Protein AF-A0A0F8ZGH7-F1 (afdb_monomer)

pLDDT: mean 84.43, std 11.51, range [36.78, 97.31]

Mean predicted aligned error: 8.1 Å

Organism: NCBI:txid412755

Foldseek 3Di:
DEEEEQAQAPQDCPLVVLLVVLVVVDAAAYANEWFAFAWDPPPQDVPRDAKDKDFWFADQVGDITDHSFHHQQDPPWFAFDDCQVCCVVVVHDLQVVQVVVVHGSRVVRVVRGTISTIHTHDRQADPDPQWGFTQQQAALQRCVVVNVVVLVSSLVSQCVVCVDPVSNVVSVVVSVVSVVLSVVLCVVRVGHHPSVSSQVNSCVSNVPSHHYHHPCQLQPPPHDPPSCVLVVCCVVPVVVSLVVVQVVQPPPPRPDHRAPSVQSQDPDWDFDQDPNTTTTGPSHD

Sequence (285 aa):
MFSIDQNCHSLWDVGPKLRALARTGREVRHFVEDVDAAFTALGSSPGQSPLRIALERFHHSGGADWGAALFYTGFLGRLPVDLRDWEPLLGMKLAAAARKLGRTVEDLYDEFSPSDNWQLIGPSYVGGRDHHRIVGDLSVREVRPFLTEIFARARTDMAKRFPDPASQQRLDGWFDRQQGLLEKLLAAHADGTLVELYRDWLAGALGGSVGLGMTSELFSLDAPPGRWAMLELFLKDYDQAAGLYNQTVSAPGSKFRPLKTGQGELPFFAIPTHQPHLLTLPRSW

Secondary structure (DSSP, 8-state):
-EEEES--STTSSHHHHHHHHHTTT---EEEE--SSBSB--TT--TTS---EEEE--B-TTS-B--B-EEEE-STT------GGGGHHHHTS-HHHHHHHTT--HHHHHHHHS--SEEEEE---BSSSTT-EEBGGG-BHHHHHHHHHHHHHHHHHHHHHH--SHHHHHHHHHHHHHHHHHHHHHHHHTTTSBHHHHHHHHHHHHHTTSSEEEEGGGGG-TTPPTTTTHHHHHHHHSHHHHHHHHHHHHTSTT--PPPP-GGGT--S-----EETTEEEEPPS--

Solvent-accessible surface area (backbone atoms only — not comparable to full-atom values): 15912 Å² total; per-residue (Å²): 88,82,49,73,46,66,50,44,47,90,72,39,64,49,60,63,52,52,52,56,50,31,72,72,75,47,67,35,38,41,24,43,48,28,77,53,67,27,24,46,35,80,86,47,44,70,92,68,51,75,75,42,81,41,62,28,27,37,45,96,89,73,52,50,46,43,30,53,62,68,36,72,57,43,92,83,66,49,70,50,38,63,68,73,76,44,24,78,80,68,73,44,55,57,66,60,53,19,54,75,69,76,45,50,57,63,60,49,31,71,71,65,3,48,24,36,36,37,19,44,36,30,46,23,32,56,99,44,96,58,27,33,33,17,40,50,48,39,37,28,68,78,44,47,68,55,59,55,50,50,52,54,50,42,52,56,51,50,47,71,74,39,71,51,68,73,50,39,55,53,49,51,60,49,49,54,54,50,51,57,48,50,55,52,42,53,62,76,29,48,89,37,32,45,51,58,45,30,51,54,48,39,45,70,74,50,73,72,59,50,50,77,51,49,46,60,59,62,69,35,97,84,36,63,92,68,62,52,48,68,59,52,43,41,73,74,40,40,71,62,46,52,50,54,49,32,57,58,33,67,39,92,88,50,88,54,76,63,65,54,66,96,63,65,36,64,103,68,86,59,72,50,78,57,89,99,33,38,24,41,60,59,100,73,88

Radius of gyration: 21.98 Å; Cα contacts (8 Å, |Δi|>4): 465; chains: 1; bounding box: 48×60×60 Å

Structure (mmCIF, N/CA/C/O backbone):
data_AF-A0A0F8ZGH7-F1
#
_entry.id   AF-A0A0F8ZGH7-F1
#
loop_
_atom_site.group_PDB
_atom_site.id
_atom_site.type_symbol
_atom_site.label_atom_id
_atom_site.label_alt_id
_atom_site.label_comp_id
_atom_site.label_asym_id
_atom_site.label_entity_id
_atom_site.label_seq_id
_atom_site.pdbx_PDB_ins_code
_atom_site.Cartn_x
_atom_site.Cartn_y
_atom_site.Cartn_z
_atom_site.occupancy
_atom_site.B_iso_or_equiv
_atom_site.auth_seq_id
_atom_site.auth_comp_id
_atom_site.auth_asym_id
_atom_site.auth_atom_id
_atom_site.pdbx_PDB_model_num
ATOM 1 N N . MET A 1 1 ? -4.075 -21.362 -5.395 1.00 82.56 1 MET A N 1
ATOM 2 C CA . MET A 1 1 ? -4.659 -20.029 -5.676 1.00 82.56 1 MET A CA 1
ATOM 3 C C . MET A 1 1 ? -3.584 -18.988 -5.451 1.00 82.56 1 MET A C 1
ATOM 5 O O . MET A 1 1 ? -2.797 -19.150 -4.527 1.00 82.56 1 MET A O 1
ATOM 9 N N . PHE A 1 2 ? -3.543 -17.980 -6.314 1.00 84.69 2 PHE A N 1
ATOM 10 C CA . PHE A 1 2 ? -2.502 -16.962 -6.349 1.00 84.69 2 PHE A CA 1
ATOM 11 C C . PHE A 1 2 ? -3.120 -15.589 -6.064 1.00 84.69 2 PHE A C 1
ATOM 13 O O . PHE A 1 2 ? -4.189 -15.286 -6.593 1.00 84.69 2 PHE A O 1
ATOM 20 N N . SER A 1 3 ? -2.478 -14.801 -5.205 1.00 89.38 3 SER A N 1
ATOM 21 C CA . SER A 1 3 ? -2.906 -13.454 -4.818 1.00 89.38 3 SER A CA 1
ATOM 22 C C . SER A 1 3 ? -1.675 -12.566 -4.649 1.00 89.38 3 SER A C 1
ATOM 24 O O . SER A 1 3 ? -0.660 -13.037 -4.141 1.00 89.38 3 SER A O 1
ATOM 26 N N . ILE A 1 4 ? -1.783 -11.306 -5.064 1.00 86.88 4 ILE A N 1
ATOM 27 C CA . ILE A 1 4 ? -0.773 -10.265 -4.865 1.00 86.88 4 ILE A CA 1
ATOM 28 C C . ILE A 1 4 ? -1.478 -9.038 -4.277 1.00 86.88 4 ILE A C 1
ATOM 30 O O . ILE A 1 4 ? -2.565 -8.705 -4.755 1.00 86.88 4 ILE A O 1
ATOM 34 N N . ASP A 1 5 ? -0.915 -8.411 -3.243 1.00 85.25 5 ASP A N 1
ATOM 35 C CA . ASP A 1 5 ? -1.410 -7.141 -2.685 1.00 85.25 5 ASP A CA 1
ATOM 36 C C . ASP A 1 5 ? -0.302 -6.419 -1.893 1.00 85.25 5 ASP A C 1
ATOM 38 O O . ASP A 1 5 ? 0.530 -7.061 -1.255 1.00 85.25 5 ASP A O 1
ATOM 42 N N . GLN A 1 6 ? -0.302 -5.087 -1.886 1.00 78.81 6 GLN A N 1
ATOM 43 C CA . GLN A 1 6 ? 0.595 -4.264 -1.052 1.00 78.81 6 GLN A CA 1
ATOM 44 C C . GLN A 1 6 ? 0.031 -4.059 0.366 1.00 78.81 6 GLN A C 1
ATOM 46 O O . GLN A 1 6 ? 0.761 -3.797 1.323 1.00 78.81 6 GLN A O 1
ATOM 51 N N . ASN A 1 7 ? -1.283 -4.223 0.532 1.00 80.50 7 ASN A N 1
ATOM 52 C CA . ASN A 1 7 ? -2.036 -3.830 1.718 1.00 80.50 7 ASN A CA 1
ATOM 53 C C . ASN A 1 7 ? -2.103 -4.946 2.774 1.00 80.50 7 ASN A C 1
ATOM 55 O O . ASN A 1 7 ? -3.153 -5.526 3.053 1.00 80.50 7 ASN A O 1
ATOM 59 N N . CYS A 1 8 ? -0.955 -5.284 3.355 1.00 82.06 8 CYS A N 1
ATOM 60 C CA . CYS A 1 8 ? -0.781 -6.565 4.045 1.00 82.06 8 CYS A CA 1
ATOM 61 C C . CYS A 1 8 ? -0.878 -6.535 5.582 1.00 82.06 8 CYS A 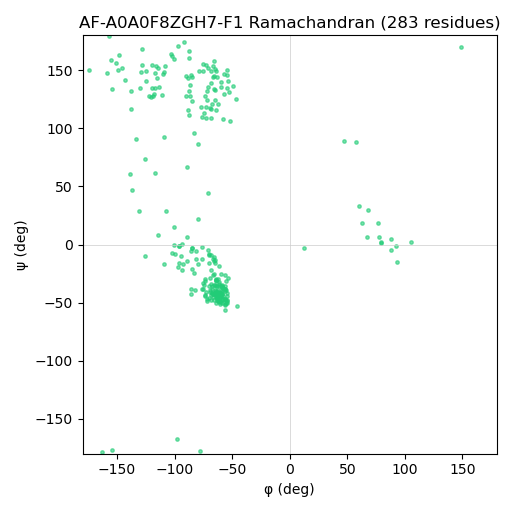C 1
ATOM 63 O O . CYS A 1 8 ? -0.783 -7.580 6.220 1.00 82.06 8 CYS A O 1
ATOM 65 N N . HIS A 1 9 ? -1.093 -5.390 6.228 1.00 83.12 9 HIS A N 1
ATOM 66 C CA . HIS A 1 9 ? -1.217 -5.349 7.694 1.00 83.12 9 HIS A CA 1
ATOM 67 C C . HIS A 1 9 ? -2.670 -5.486 8.182 1.00 83.12 9 HIS A C 1
ATOM 69 O O . HIS A 1 9 ? -3.630 -5.508 7.415 1.00 83.12 9 HIS A O 1
ATOM 75 N N . SER A 1 10 ? -2.853 -5.581 9.501 1.00 83.38 10 SER A N 1
ATOM 76 C CA . SER A 1 10 ? -4.119 -6.000 10.124 1.00 83.38 10 SER A CA 1
ATOM 77 C C . SER A 1 10 ? -5.287 -5.024 10.032 1.00 83.38 10 SER A C 1
ATOM 79 O O . SER A 1 10 ? -6.401 -5.386 10.411 1.00 83.38 10 SER A O 1
ATOM 81 N N . LEU A 1 11 ? -5.046 -3.810 9.548 1.00 83.44 11 LEU A N 1
ATOM 82 C CA . LEU A 1 11 ? -6.109 -2.851 9.288 1.00 83.44 11 LEU A CA 1
ATOM 83 C C . LEU A 1 11 ? -6.723 -3.046 7.883 1.00 83.44 11 LEU A C 1
ATOM 85 O O . LEU A 1 11 ? -7.729 -2.426 7.560 1.00 83.44 11 LEU A O 1
ATOM 89 N N . TRP A 1 12 ? -6.169 -3.948 7.068 1.00 83.38 12 TRP A N 1
ATOM 90 C CA . TRP A 1 12 ? -6.714 -4.337 5.769 1.00 83.38 12 TRP A CA 1
ATOM 91 C C . TRP A 1 12 ? -7.411 -5.692 5.809 1.00 83.38 12 TRP A C 1
ATOM 93 O O . TRP A 1 12 ? -7.251 -6.507 6.723 1.00 83.38 12 TRP A O 1
ATOM 103 N N . ASP A 1 13 ? -8.199 -5.950 4.772 1.00 84.62 13 ASP A N 1
ATOM 104 C CA . ASP A 1 13 ? -9.010 -7.157 4.655 1.00 84.62 13 ASP A CA 1
ATOM 105 C C . ASP A 1 13 ? -8.256 -8.364 4.063 1.00 84.62 13 ASP A C 1
ATOM 107 O O . ASP A 1 13 ? -8.805 -9.472 4.047 1.00 84.62 13 ASP A O 1
ATOM 111 N N . VAL A 1 14 ? -6.989 -8.193 3.660 1.00 88.88 14 VAL A N 1
ATOM 112 C CA . VAL A 1 14 ? -6.126 -9.260 3.123 1.00 88.88 14 VAL A CA 1
ATOM 113 C C . VAL A 1 14 ? -6.046 -10.441 4.090 1.00 88.88 14 VAL A C 1
ATOM 115 O O . VAL A 1 14 ? -6.338 -11.574 3.708 1.00 88.88 14 VAL A O 1
ATOM 118 N N . GLY A 1 15 ? -5.750 -10.195 5.370 1.00 89.31 15 GLY A N 1
ATOM 119 C CA . GLY A 1 15 ? -5.668 -11.253 6.384 1.00 89.31 15 GLY A CA 1
ATOM 120 C C . GLY A 1 15 ? -6.956 -12.091 6.488 1.00 89.31 15 GLY A C 1
ATOM 121 O O . GLY A 1 15 ? -6.907 -13.315 6.320 1.00 89.31 15 GLY A O 1
ATOM 122 N N . PRO A 1 16 ? -8.128 -11.477 6.743 1.00 88.62 16 PRO A N 1
ATOM 123 C CA . PRO A 1 16 ? -9.416 -12.170 6.730 1.00 88.62 16 PRO A CA 1
ATOM 124 C C . PRO A 1 16 ? -9.723 -12.926 5.427 1.00 88.62 16 PRO A C 1
ATOM 126 O O . PRO A 1 16 ? -10.154 -14.082 5.498 1.00 88.62 16 PRO A O 1
ATOM 129 N N . LYS A 1 17 ? -9.468 -12.326 4.254 1.00 90.88 17 LYS A N 1
ATOM 130 C CA . LYS A 1 17 ? -9.682 -12.962 2.940 1.00 90.88 17 LYS A CA 1
ATOM 131 C C . LYS A 1 17 ? -8.830 -14.219 2.778 1.00 90.88 17 LYS A C 1
ATOM 133 O O . LYS A 1 17 ? -9.353 -15.280 2.439 1.00 90.88 17 LYS A O 1
ATOM 138 N N . LEU A 1 18 ? -7.538 -14.129 3.084 1.00 92.81 18 LEU A N 1
ATOM 139 C CA . LEU A 1 18 ? -6.607 -15.251 2.988 1.00 92.81 18 LEU A CA 1
ATOM 140 C C . LEU A 1 18 ? -6.985 -16.389 3.944 1.00 92.81 18 LEU A C 1
ATOM 142 O O . LEU A 1 18 ? -6.992 -17.550 3.535 1.00 92.81 18 LEU A O 1
ATOM 146 N N . ARG A 1 19 ? -7.401 -16.079 5.182 1.00 90.69 19 ARG A N 1
ATOM 147 C CA . ARG A 1 19 ? -7.917 -17.096 6.122 1.00 90.69 19 ARG A CA 1
ATOM 148 C C . ARG A 1 19 ? -9.173 -17.786 5.594 1.00 90.69 19 ARG A C 1
ATOM 150 O O . ARG A 1 19 ? -9.306 -18.999 5.745 1.00 90.69 19 ARG A O 1
ATOM 157 N N . ALA A 1 20 ? -10.105 -17.033 5.011 1.00 91.56 20 ALA A N 1
ATOM 158 C CA . ALA A 1 20 ? -11.321 -17.600 4.436 1.00 91.56 20 ALA A CA 1
ATOM 159 C C . ALA A 1 20 ? -10.997 -18.543 3.268 1.00 91.56 20 ALA A C 1
ATOM 161 O O . ALA A 1 20 ? -11.529 -19.650 3.212 1.00 91.56 20 ALA A O 1
ATOM 162 N N . LEU A 1 21 ? -10.070 -18.147 2.392 1.00 90.88 21 LEU A N 1
ATOM 163 C CA . LEU A 1 21 ? -9.609 -18.972 1.278 1.00 90.88 21 LEU A CA 1
ATOM 164 C C . LEU A 1 21 ? -8.892 -20.239 1.753 1.00 90.88 21 LEU A C 1
ATOM 166 O O . LEU A 1 21 ? -9.217 -21.325 1.275 1.00 90.88 21 LEU A O 1
ATOM 170 N N . ALA A 1 22 ? -7.987 -20.136 2.727 1.00 91.25 22 ALA A N 1
ATOM 171 C CA . ALA A 1 22 ? -7.276 -21.292 3.274 1.00 91.25 22 ALA A CA 1
ATOM 172 C C . ALA A 1 22 ? -8.237 -22.335 3.880 1.00 91.25 22 ALA A C 1
ATOM 174 O O . ALA A 1 22 ? -8.051 -23.539 3.713 1.00 91.25 22 ALA A O 1
ATOM 175 N N . ARG A 1 23 ? -9.339 -21.890 4.503 1.00 92.69 23 ARG A N 1
ATOM 176 C CA . ARG A 1 23 ? -10.388 -22.778 5.044 1.00 92.69 23 ARG A CA 1
ATOM 177 C C . ARG A 1 23 ? -11.151 -23.574 3.982 1.00 92.69 23 ARG A C 1
ATOM 179 O O . ARG A 1 23 ? -11.819 -24.538 4.336 1.00 92.69 23 ARG A O 1
ATOM 186 N N . THR A 1 24 ? -11.043 -23.219 2.701 1.00 92.69 24 THR A N 1
ATOM 187 C CA . THR A 1 24 ? -11.637 -24.006 1.603 1.00 92.69 24 THR A CA 1
ATOM 188 C C . THR A 1 24 ? -10.843 -25.275 1.267 1.00 92.69 24 THR A C 1
ATOM 190 O O . THR A 1 24 ? -11.247 -26.022 0.380 1.00 92.69 24 THR A O 1
ATOM 193 N N . GLY A 1 25 ? -9.710 -25.518 1.941 1.00 89.19 25 GLY A N 1
ATOM 194 C CA . GLY A 1 25 ? -8.832 -26.668 1.694 1.00 89.19 25 GLY A CA 1
ATOM 195 C C . GLY A 1 25 ? -7.945 -26.521 0.455 1.00 89.19 25 GLY A C 1
ATOM 196 O O . GLY A 1 25 ? -7.265 -27.465 0.065 1.00 89.19 25 GLY A O 1
ATOM 197 N N . ARG A 1 26 ? -7.949 -25.346 -0.185 1.00 87.94 26 ARG A N 1
ATOM 198 C CA . ARG A 1 26 ? -7.088 -25.040 -1.330 1.00 87.94 26 ARG A CA 1
ATOM 199 C C . ARG A 1 26 ? -5.728 -24.551 -0.855 1.00 87.94 26 ARG A C 1
ATOM 201 O O . ARG A 1 26 ? -5.648 -23.767 0.084 1.00 87.94 26 ARG A O 1
ATOM 208 N N . GLU A 1 27 ? -4.678 -24.923 -1.579 1.00 92.81 27 GLU A N 1
ATOM 209 C CA . GLU A 1 27 ? -3.372 -24.289 -1.414 1.00 92.81 27 GLU A CA 1
ATOM 210 C C . GLU A 1 27 ? -3.465 -22.816 -1.838 1.00 92.81 27 GLU A C 1
ATOM 212 O O . GLU A 1 27 ? -3.892 -22.495 -2.957 1.00 92.81 27 GLU A O 1
ATOM 217 N N . VAL A 1 28 ? -3.087 -21.911 -0.939 1.00 94.56 28 VAL A N 1
ATOM 218 C CA . VAL A 1 28 ? -3.067 -20.467 -1.182 1.00 94.56 28 VAL A CA 1
ATOM 219 C C . VAL A 1 28 ? -1.631 -19.985 -1.056 1.00 94.56 28 VAL A C 1
ATOM 221 O O . VAL A 1 28 ? -0.964 -20.263 -0.059 1.00 94.56 28 VAL A O 1
ATOM 224 N N . ARG A 1 29 ? -1.174 -19.239 -2.061 1.00 94.62 29 ARG A N 1
ATOM 225 C CA . ARG A 1 29 ? 0.080 -18.497 -2.011 1.00 94.62 29 ARG A CA 1
ATOM 226 C C . ARG A 1 29 ? -0.209 -17.022 -2.262 1.00 94.62 29 ARG A C 1
ATOM 228 O O . ARG A 1 29 ? -0.896 -16.687 -3.230 1.00 94.62 29 ARG A O 1
ATOM 235 N N . HIS A 1 30 ? 0.281 -16.176 -1.369 1.00 94.75 30 HIS A N 1
ATOM 236 C CA . HIS A 1 30 ? 0.115 -14.734 -1.414 1.00 94.75 30 HIS A CA 1
ATOM 237 C C . HIS A 1 30 ? 1.484 -14.060 -1.492 1.00 94.75 30 HIS A C 1
ATOM 239 O O . HIS A 1 30 ? 2.402 -14.437 -0.765 1.00 94.75 30 HIS A O 1
ATOM 245 N N . PHE A 1 31 ? 1.611 -13.087 -2.383 1.00 93.38 31 PHE A N 1
ATOM 246 C CA . PHE A 1 31 ? 2.814 -12.287 -2.541 1.00 93.38 31 PHE A CA 1
ATOM 247 C C . PHE A 1 31 ? 2.534 -10.868 -2.069 1.00 93.38 31 PHE A C 1
ATOM 249 O O . PHE A 1 31 ? 1.547 -10.262 -2.486 1.00 93.38 31 PHE A O 1
ATOM 256 N N . VAL A 1 32 ? 3.397 -10.354 -1.198 1.00 92.38 32 VAL A N 1
ATOM 257 C CA . VAL A 1 32 ? 3.370 -8.938 -0.841 1.00 92.38 32 VAL A CA 1
ATOM 258 C C . VAL A 1 32 ? 3.892 -8.159 -2.051 1.00 92.38 32 VAL A C 1
ATOM 260 O O . VAL A 1 32 ? 4.960 -8.475 -2.580 1.00 92.38 32 VAL A O 1
ATOM 263 N N . GLU A 1 33 ? 3.105 -7.204 -2.537 1.00 88.75 33 GLU A N 1
ATOM 264 C CA . GLU A 1 33 ? 3.469 -6.333 -3.659 1.00 88.75 33 GLU A CA 1
ATOM 265 C C . GLU A 1 33 ? 4.528 -5.326 -3.208 1.00 88.75 33 GLU A C 1
ATOM 267 O O . GLU A 1 33 ? 4.301 -4.530 -2.296 1.00 88.75 33 GLU A O 1
ATOM 272 N N . ASP A 1 34 ? 5.700 -5.400 -3.830 1.00 87.81 34 ASP A N 1
ATOM 273 C CA . ASP A 1 34 ? 6.884 -4.624 -3.477 1.00 87.81 34 ASP A CA 1
ATOM 274 C C . ASP A 1 34 ? 7.458 -3.833 -4.654 1.00 87.81 34 ASP A C 1
ATOM 276 O O . ASP A 1 34 ? 8.320 -2.978 -4.440 1.00 87.81 34 ASP A O 1
ATOM 280 N N . VAL A 1 35 ? 6.971 -4.070 -5.878 1.00 84.94 35 VAL A N 1
ATOM 281 C CA . VAL A 1 35 ? 7.533 -3.477 -7.101 1.00 84.94 35 VAL A CA 1
ATOM 282 C C . VAL A 1 35 ? 6.761 -2.261 -7.612 1.00 84.94 35 VAL A C 1
ATOM 284 O O . VAL A 1 35 ? 7.231 -1.564 -8.513 1.00 84.94 35 VAL A O 1
ATOM 287 N N . ASP A 1 36 ? 5.606 -1.976 -7.015 1.00 81.00 36 ASP A N 1
ATOM 288 C CA . ASP A 1 36 ? 4.822 -0.771 -7.269 1.00 81.00 36 ASP A CA 1
ATOM 289 C C . ASP A 1 36 ? 5.541 0.499 -6.791 1.00 81.00 36 ASP A C 1
ATOM 291 O O . ASP A 1 36 ? 6.353 0.474 -5.863 1.00 81.00 36 ASP A O 1
ATOM 295 N N . ALA A 1 37 ? 5.241 1.642 -7.416 1.00 78.00 37 ALA A N 1
ATOM 296 C CA . ALA A 1 37 ? 5.833 2.918 -7.016 1.00 78.00 37 ALA A CA 1
ATOM 297 C C . ALA A 1 37 ? 5.388 3.309 -5.593 1.00 78.00 37 ALA A C 1
ATOM 299 O O . ALA A 1 37 ? 4.206 3.272 -5.269 1.00 78.00 37 ALA A O 1
ATOM 300 N N . ALA A 1 38 ? 6.334 3.728 -4.746 1.00 76.44 38 ALA A N 1
ATOM 301 C CA . ALA A 1 38 ? 6.075 3.997 -3.328 1.00 76.44 38 ALA A CA 1
ATOM 302 C C . ALA A 1 38 ? 5.114 5.173 -3.097 1.00 76.44 38 ALA A C 1
ATOM 304 O O . ALA A 1 38 ? 4.287 5.149 -2.184 1.00 76.44 38 ALA A O 1
ATOM 305 N N . PHE A 1 39 ? 5.263 6.223 -3.909 1.00 77.38 39 PHE A N 1
ATOM 306 C CA . PHE A 1 39 ? 4.537 7.485 -3.800 1.00 77.38 39 PHE A CA 1
ATOM 307 C C . PHE A 1 39 ? 4.283 8.049 -5.198 1.00 77.38 39 PHE A C 1
ATOM 309 O O . PHE A 1 39 ? 5.129 7.916 -6.085 1.00 77.38 39 PHE A O 1
ATOM 316 N N . THR A 1 40 ? 3.214 8.817 -5.377 1.00 62.81 40 THR A N 1
ATOM 317 C CA . THR A 1 40 ? 2.979 9.689 -6.540 1.00 62.81 40 THR A CA 1
ATOM 318 C C . THR A 1 40 ? 2.423 11.036 -6.089 1.00 62.81 40 THR A C 1
ATOM 320 O O . THR A 1 40 ? 1.428 11.521 -6.626 1.00 62.81 40 THR A O 1
ATOM 323 N N . ALA A 1 41 ? 3.032 11.648 -5.069 1.00 61.00 41 ALA A N 1
ATOM 324 C CA . ALA A 1 41 ? 2.568 12.948 -4.599 1.00 61.00 41 ALA A CA 1
ATOM 325 C C . ALA A 1 41 ? 2.750 13.990 -5.715 1.00 61.00 41 ALA A C 1
ATOM 327 O O . ALA A 1 41 ? 3.875 14.290 -6.128 1.00 61.00 41 ALA A O 1
ATOM 328 N N . LEU A 1 42 ? 1.647 14.550 -6.216 1.00 55.03 42 LEU A N 1
ATOM 329 C CA . LEU A 1 42 ? 1.715 15.616 -7.212 1.00 55.03 42 LEU A CA 1
ATOM 330 C C . LEU A 1 42 ? 2.420 16.833 -6.609 1.00 55.03 42 LEU A C 1
ATOM 332 O O . LEU A 1 42 ? 1.987 17.393 -5.608 1.00 55.03 42 LEU A O 1
ATOM 336 N N . GLY A 1 43 ? 3.528 17.236 -7.234 1.00 47.38 43 GLY A N 1
ATOM 337 C CA . GLY A 1 43 ? 4.311 18.401 -6.824 1.00 47.38 43 GLY A CA 1
ATOM 338 C C . GLY A 1 43 ? 5.457 18.121 -5.847 1.00 47.38 43 GLY A C 1
ATOM 339 O O . GLY A 1 43 ? 6.197 19.055 -5.542 1.00 47.38 43 GLY A O 1
ATOM 340 N N . SER A 1 44 ? 5.676 16.878 -5.392 1.00 56.44 44 SER A N 1
ATOM 341 C CA . SER A 1 44 ? 6.878 16.561 -4.611 1.00 56.44 44 SER A CA 1
ATOM 342 C C . SER A 1 44 ? 8.100 16.452 -5.534 1.00 56.44 44 SER A C 1
ATOM 344 O O . SER A 1 44 ? 8.234 15.535 -6.345 1.00 56.44 44 SER A O 1
ATOM 346 N N . SER A 1 45 ? 9.014 17.421 -5.442 1.00 56.81 45 SER A N 1
ATOM 347 C CA . SER A 1 45 ? 10.334 17.297 -6.075 1.00 56.81 45 SER A CA 1
ATOM 348 C C . SER A 1 45 ? 11.315 16.599 -5.125 1.00 56.81 45 SER A C 1
ATOM 350 O O . SER A 1 45 ? 11.096 16.603 -3.906 1.00 56.81 45 SER A O 1
ATOM 352 N N . PRO A 1 46 ? 12.425 16.034 -5.641 1.00 60.72 46 PRO A N 1
ATOM 353 C CA . PRO A 1 46 ? 13.511 15.547 -4.796 1.00 60.72 46 PRO A CA 1
ATOM 354 C C . PRO A 1 46 ? 13.887 16.583 -3.723 1.00 60.72 46 PRO A C 1
ATOM 356 O O . PRO A 1 46 ? 14.140 17.746 -4.036 1.00 60.72 46 PRO A O 1
ATOM 359 N N . GLY A 1 47 ? 13.861 16.173 -2.452 1.00 61.06 47 GLY A N 1
ATOM 360 C CA . GLY A 1 47 ? 14.204 17.024 -1.305 1.00 61.06 47 GLY A CA 1
ATOM 361 C C . GLY A 1 47 ? 13.126 18.009 -0.826 1.00 61.06 47 GLY A C 1
ATOM 362 O O . GLY A 1 47 ? 13.382 18.737 0.128 1.00 61.06 47 GLY A O 1
ATOM 363 N N . GLN A 1 48 ? 11.932 18.052 -1.435 1.00 56.53 48 GLN A N 1
ATOM 364 C CA . GLN A 1 48 ? 10.932 19.092 -1.134 1.00 56.53 48 GLN A CA 1
ATOM 365 C C . GLN A 1 48 ? 9.876 18.736 -0.079 1.00 56.53 48 GLN A C 1
ATOM 367 O O . GLN A 1 48 ? 9.137 19.625 0.340 1.00 56.53 48 GLN A O 1
ATOM 372 N N . SER A 1 49 ? 9.759 17.491 0.387 1.00 62.22 49 SER A N 1
ATOM 373 C CA . SER A 1 49 ? 8.828 17.171 1.481 1.00 62.22 49 SER A CA 1
ATOM 374 C C . SER A 1 49 ? 9.255 15.931 2.266 1.00 62.22 49 SER A C 1
ATOM 376 O O . SER A 1 49 ? 9.589 14.924 1.642 1.00 62.22 49 SER A O 1
ATOM 378 N N . PRO A 1 50 ? 9.229 15.969 3.613 1.00 73.50 50 PRO A N 1
ATOM 379 C CA . PRO A 1 50 ? 9.350 14.761 4.419 1.00 73.50 50 PRO A CA 1
ATOM 380 C C . PRO A 1 50 ? 8.130 13.856 4.202 1.00 73.50 50 PRO A C 1
ATOM 382 O O . PRO A 1 50 ? 7.058 14.325 3.805 1.00 73.50 50 PRO A O 1
ATOM 385 N N . LEU A 1 51 ? 8.294 12.562 4.483 1.00 80.62 51 LEU A N 1
ATOM 386 C CA . LEU A 1 51 ? 7.177 11.621 4.539 1.00 80.62 51 LEU A CA 1
ATOM 387 C C . LEU A 1 51 ? 6.096 12.136 5.500 1.00 80.62 51 LEU A C 1
ATOM 389 O O . LEU A 1 51 ? 6.406 12.695 6.554 1.00 80.62 51 LEU A O 1
ATOM 393 N N . ARG A 1 52 ? 4.826 11.953 5.138 1.00 83.31 52 ARG A N 1
ATOM 394 C CA . ARG A 1 52 ? 3.680 12.323 5.977 1.00 83.31 52 ARG A CA 1
ATOM 395 C C . ARG A 1 52 ? 2.482 11.429 5.707 1.00 83.31 52 ARG A C 1
ATOM 397 O O . ARG A 1 52 ? 2.324 10.919 4.604 1.00 83.31 52 ARG A O 1
ATOM 404 N N . ILE A 1 53 ? 1.595 11.320 6.687 1.00 81.81 53 ILE A N 1
ATOM 405 C CA . ILE A 1 53 ? 0.278 10.712 6.504 1.00 81.81 53 ILE A CA 1
ATOM 406 C C . ILE A 1 53 ? -0.717 11.779 6.029 1.00 81.81 53 ILE A C 1
ATOM 408 O O . ILE A 1 53 ? -0.789 12.872 6.597 1.00 81.81 53 ILE A O 1
ATOM 412 N N . ALA A 1 54 ? -1.489 11.475 4.987 1.00 81.00 54 ALA A N 1
ATOM 413 C CA . ALA A 1 54 ? -2.579 12.330 4.518 1.00 81.00 54 ALA A CA 1
ATOM 414 C C . ALA A 1 54 ? -3.722 11.523 3.912 1.00 81.00 54 ALA A C 1
ATOM 416 O O . ALA A 1 54 ? -3.541 10.363 3.557 1.00 81.00 54 ALA A O 1
ATOM 417 N N . LEU A 1 55 ? -4.882 12.161 3.778 1.00 81.25 55 LEU A N 1
ATOM 418 C CA . LEU A 1 55 ? -5.981 11.598 3.007 1.00 81.25 55 LEU A CA 1
ATOM 419 C C . LEU A 1 55 ? -5.647 11.643 1.515 1.00 81.25 55 LEU A C 1
ATOM 421 O O . LEU A 1 55 ? -5.173 12.665 1.013 1.00 81.25 55 LEU A O 1
ATOM 425 N N . GLU A 1 56 ? -5.922 10.542 0.824 1.00 80.50 56 GLU A N 1
ATOM 426 C CA . GLU A 1 56 ? -5.918 10.495 -0.637 1.00 80.50 56 GLU A CA 1
ATOM 427 C C . GLU A 1 56 ? -6.935 11.488 -1.198 1.00 80.50 56 GLU A C 1
ATOM 429 O O . GLU A 1 56 ? -8.041 11.621 -0.668 1.00 80.50 56 GLU A O 1
ATOM 434 N N . ARG A 1 57 ? -6.568 12.167 -2.286 1.00 80.62 57 ARG A N 1
ATOM 435 C CA . ARG A 1 57 ? -7.397 13.171 -2.962 1.00 80.62 57 ARG A CA 1
ATOM 436 C C . ARG A 1 57 ? -7.103 13.211 -4.455 1.00 80.62 57 ARG A C 1
ATOM 438 O O . ARG A 1 57 ? -5.958 13.021 -4.866 1.00 80.62 57 ARG A O 1
ATOM 445 N N . PHE A 1 58 ? -8.113 13.560 -5.247 1.00 83.06 58 PHE A N 1
ATOM 446 C CA . PHE A 1 58 ? -7.908 14.099 -6.592 1.00 83.06 58 PHE A CA 1
ATOM 447 C C . PHE A 1 58 ? -7.522 15.576 -6.533 1.00 83.06 58 PHE A C 1
ATOM 449 O O . PHE A 1 58 ? -7.982 16.315 -5.660 1.00 83.06 58 PHE A O 1
ATOM 456 N N . HIS A 1 59 ? -6.726 16.004 -7.506 1.00 81.88 59 HIS A N 1
ATOM 457 C CA . HIS A 1 59 ? -6.332 17.387 -7.744 1.00 81.88 59 HIS A CA 1
ATOM 458 C C . HIS A 1 59 ? -7.028 17.932 -8.989 1.00 81.88 59 HIS A C 1
ATOM 460 O O . HIS A 1 59 ? -7.311 17.192 -9.933 1.00 81.88 59 HIS A O 1
ATOM 466 N N . HIS A 1 60 ? -7.212 19.253 -9.049 1.00 80.38 60 HIS A N 1
ATOM 467 C CA . HIS A 1 60 ? -7.812 19.929 -10.208 1.00 80.38 60 HIS A CA 1
ATOM 468 C C . HIS A 1 60 ? -7.070 19.648 -11.531 1.00 80.38 60 HIS A C 1
ATOM 470 O O . HIS A 1 60 ? -7.668 19.701 -12.607 1.00 80.38 60 HIS A O 1
ATOM 476 N N . SER A 1 61 ? -5.769 19.343 -11.453 1.00 77.50 61 SER A N 1
ATOM 477 C CA . SER A 1 61 ? -4.910 18.983 -12.585 1.00 77.50 61 SER A CA 1
ATOM 478 C C . SER A 1 61 ? -5.267 17.627 -13.208 1.00 77.50 61 SER A C 1
ATOM 480 O O . SER A 1 61 ? -4.761 17.289 -14.276 1.00 77.50 61 SER A O 1
ATOM 482 N N . GLY A 1 62 ? -6.156 16.860 -12.571 1.00 70.50 62 GLY A N 1
ATOM 483 C CA . GLY A 1 62 ? -6.612 15.545 -13.010 1.00 70.50 62 GLY A CA 1
ATOM 484 C C . GLY A 1 62 ? -5.758 14.379 -12.522 1.00 70.50 62 GLY A C 1
ATOM 485 O O . GLY A 1 62 ? -6.021 13.246 -12.913 1.00 70.50 62 GLY A O 1
ATOM 486 N N . GLY A 1 63 ? -4.752 14.636 -11.687 1.00 73.12 63 GLY A N 1
ATOM 487 C CA . GLY A 1 63 ? -4.018 13.588 -10.986 1.00 73.12 63 GLY A CA 1
ATOM 488 C C . GLY A 1 63 ? -4.538 13.361 -9.564 1.00 73.12 63 GLY A C 1
ATOM 489 O O . GLY A 1 63 ? -5.341 14.145 -9.063 1.00 73.12 63 GLY A O 1
ATOM 490 N N . ALA A 1 64 ? -4.073 12.301 -8.907 1.00 72.00 64 ALA A N 1
ATOM 491 C CA . ALA A 1 64 ? -4.389 11.992 -7.515 1.00 72.00 64 ALA A CA 1
ATOM 492 C C . ALA A 1 64 ? -3.106 11.834 -6.695 1.00 72.00 64 ALA A C 1
ATOM 494 O O . ALA A 1 64 ? -2.080 11.399 -7.225 1.00 72.00 64 ALA A O 1
ATOM 495 N N . ASP A 1 65 ? -3.178 12.172 -5.409 1.00 71.44 65 ASP A N 1
ATOM 496 C CA . ASP A 1 65 ? -2.195 11.673 -4.452 1.00 71.44 65 ASP A CA 1
ATOM 497 C C . ASP A 1 65 ? -2.406 10.159 -4.330 1.00 71.44 65 ASP A C 1
ATOM 499 O O . ASP A 1 65 ? -3.500 9.720 -3.985 1.00 71.44 65 ASP A O 1
ATOM 503 N N . TRP A 1 66 ? -1.373 9.374 -4.629 1.00 66.00 66 TRP A N 1
ATOM 504 C CA . TRP A 1 66 ? -1.327 7.957 -4.290 1.00 66.00 66 TRP A CA 1
ATOM 505 C C . TRP A 1 66 ? -0.012 7.656 -3.570 1.00 66.00 66 TRP A C 1
ATOM 507 O O . TRP A 1 66 ? 1.015 8.308 -3.781 1.00 66.00 66 TRP A O 1
ATOM 517 N N . GLY A 1 67 ? -0.051 6.693 -2.669 1.00 63.66 67 GLY A N 1
ATOM 518 C CA . GLY A 1 67 ? 1.103 6.158 -1.965 1.00 63.66 67 GLY A CA 1
ATOM 519 C C . GLY A 1 67 ? 0.729 4.822 -1.352 1.00 63.66 67 GLY A C 1
ATOM 520 O O . GLY A 1 67 ? -0.413 4.382 -1.514 1.00 63.66 67 GLY A O 1
ATOM 521 N N . ALA A 1 68 ? 1.662 4.194 -0.635 1.00 59.53 68 ALA A N 1
ATOM 522 C CA . ALA A 1 68 ? 1.369 2.981 0.124 1.00 59.53 68 ALA A CA 1
ATOM 523 C C . ALA A 1 68 ? 0.143 3.241 1.016 1.00 59.53 68 ALA A C 1
ATOM 525 O O . ALA A 1 68 ? 0.203 4.020 1.977 1.00 59.53 68 ALA A O 1
ATOM 526 N N . ALA A 1 69 ? -0.998 2.671 0.628 1.00 57.94 69 ALA A N 1
ATOM 527 C CA . ALA A 1 69 ? -2.245 2.883 1.327 1.00 57.94 69 ALA A CA 1
ATOM 528 C C . ALA A 1 69 ? -2.118 2.176 2.668 1.00 57.94 69 ALA A C 1
ATOM 530 O O . ALA A 1 69 ? -1.915 0.967 2.747 1.00 57.94 69 ALA A O 1
ATOM 531 N N . LEU A 1 70 ? -2.183 2.950 3.744 1.00 55.97 70 LEU A N 1
ATOM 532 C CA . LEU A 1 70 ? -1.936 2.406 5.062 1.00 55.97 70 LEU A CA 1
ATOM 533 C C . LEU A 1 70 ? -3.248 2.057 5.771 1.00 55.97 70 LEU A C 1
ATOM 535 O O . LEU A 1 70 ? -3.179 1.283 6.699 1.00 55.97 70 LEU A O 1
ATOM 539 N N . PHE A 1 71 ? -4.439 2.565 5.416 1.00 60.12 71 PHE A N 1
ATOM 540 C CA . PHE A 1 71 ? -5.707 2.076 6.006 1.00 60.12 71 PHE A CA 1
ATOM 541 C C . PHE A 1 71 ? -6.971 2.695 5.369 1.00 60.12 71 PHE A C 1
ATOM 543 O O . PHE A 1 71 ? -6.967 3.883 5.042 1.00 60.12 71 PHE A O 1
ATOM 550 N N . TYR A 1 72 ? -8.084 1.945 5.348 1.00 58.81 72 TYR A N 1
ATOM 551 C CA . TYR A 1 72 ? -9.462 2.466 5.295 1.00 58.81 72 TYR A CA 1
ATOM 552 C C . TYR A 1 72 ? -9.955 2.852 6.698 1.00 58.81 72 TYR A C 1
ATOM 554 O O . TYR A 1 72 ? -10.447 1.995 7.432 1.00 58.81 72 TYR A O 1
ATOM 562 N N . THR A 1 73 ? -9.865 4.120 7.111 1.00 57.00 73 THR A N 1
ATOM 563 C CA . THR A 1 73 ? -10.378 4.473 8.451 1.00 57.00 73 THR A CA 1
ATOM 564 C C . THR A 1 73 ? -11.881 4.691 8.456 1.00 57.00 73 THR A C 1
ATOM 566 O O . THR A 1 73 ? -12.542 4.288 9.411 1.00 57.00 73 THR A O 1
ATOM 569 N N . GLY A 1 74 ? -12.446 5.318 7.419 1.00 59.50 74 GLY A N 1
ATOM 570 C CA . GLY A 1 74 ? -13.867 5.643 7.404 1.00 59.50 74 GLY A CA 1
ATOM 571 C C . GLY A 1 74 ? -14.723 4.385 7.310 1.00 59.50 74 GLY A C 1
ATOM 572 O O . GLY A 1 74 ? -14.778 3.720 6.282 1.00 59.50 74 GLY A O 1
ATOM 573 N N . PHE A 1 75 ? -15.405 4.023 8.396 1.00 50.03 75 PHE A N 1
ATOM 574 C CA . PHE A 1 75 ? -16.423 2.975 8.353 1.00 50.03 75 PHE A CA 1
ATOM 575 C C . PHE A 1 75 ? -17.475 3.400 7.315 1.00 50.03 75 PHE A C 1
ATOM 577 O O . PHE A 1 75 ? -18.226 4.339 7.578 1.00 50.03 75 PHE A O 1
ATOM 584 N N . LEU A 1 76 ? -17.479 2.712 6.162 1.00 52.06 76 LEU A N 1
ATOM 585 C CA . LEU A 1 76 ? -18.251 2.925 4.920 1.00 52.06 76 LEU A CA 1
ATOM 586 C C . LEU A 1 76 ? -17.510 3.505 3.696 1.00 52.06 76 LEU A C 1
ATOM 588 O O . LEU A 1 76 ? -18.154 3.597 2.657 1.00 52.06 76 LEU A O 1
ATOM 592 N N . GLY A 1 77 ? -16.200 3.769 3.745 1.00 62.56 77 GLY A N 1
ATOM 593 C CA . GLY A 1 77 ? -15.357 3.939 2.548 1.00 62.56 77 GLY A CA 1
ATOM 594 C C . GLY A 1 77 ? -15.812 5.050 1.591 1.00 62.56 77 GLY A C 1
ATOM 595 O O . GLY A 1 77 ? -16.542 4.804 0.631 1.00 62.56 77 GLY A O 1
ATOM 596 N N . ARG A 1 78 ? -15.354 6.280 1.802 1.00 74.19 78 ARG A N 1
ATOM 597 C CA . ARG A 1 78 ? -15.491 7.386 0.851 1.00 74.19 78 ARG A CA 1
ATOM 598 C C . ARG A 1 78 ? -14.312 7.376 -0.116 1.00 74.19 78 ARG A C 1
ATOM 600 O O . ARG A 1 78 ? -13.200 7.734 0.253 1.00 74.19 78 ARG A O 1
ATOM 607 N N . LEU A 1 79 ? -14.580 7.066 -1.381 1.00 75.62 79 LEU A N 1
ATOM 608 C CA . LEU A 1 79 ? -13.616 7.290 -2.460 1.00 75.62 79 LEU A CA 1
ATOM 609 C C . LEU A 1 79 ? -13.404 8.792 -2.703 1.00 75.62 79 LEU A C 1
ATOM 611 O O . LEU A 1 79 ? -14.340 9.579 -2.504 1.00 75.62 79 LEU A O 1
ATOM 615 N N . PRO A 1 80 ? -12.201 9.200 -3.146 1.00 80.75 80 PRO A N 1
ATOM 616 C CA . PRO A 1 80 ? -11.992 10.575 -3.566 1.00 80.75 80 PRO A CA 1
ATOM 617 C C . PRO A 1 80 ? -12.863 10.861 -4.796 1.00 80.75 80 PRO A C 1
ATOM 619 O O . PRO A 1 80 ? -13.150 9.961 -5.589 1.00 80.75 80 PRO A O 1
ATOM 622 N N . VAL A 1 81 ? -13.301 12.109 -4.960 1.00 83.25 81 VAL A N 1
ATOM 623 C CA . VAL A 1 81 ? -14.216 12.495 -6.045 1.00 83.25 81 VAL A CA 1
ATOM 624 C C . VAL A 1 81 ? -13.558 13.531 -6.942 1.00 83.25 81 VAL A C 1
ATOM 626 O O . VAL A 1 81 ? -13.108 14.572 -6.467 1.00 83.25 81 VAL A O 1
ATOM 629 N N . ASP A 1 82 ? -13.542 13.270 -8.249 1.00 88.81 82 ASP A N 1
ATOM 630 C CA . ASP A 1 82 ? -13.215 14.296 -9.231 1.00 88.81 82 ASP A CA 1
ATOM 631 C C . ASP A 1 82 ? -14.387 15.276 -9.324 1.00 88.81 82 ASP A C 1
ATOM 633 O O . ASP A 1 82 ? -15.460 14.962 -9.835 1.00 88.81 82 ASP A O 1
ATOM 637 N N . LEU A 1 83 ? -14.195 16.494 -8.817 1.00 89.88 83 LEU A N 1
ATOM 638 C CA . LEU A 1 83 ? -15.264 17.492 -8.773 1.00 89.88 83 LEU A CA 1
ATOM 639 C C . LEU A 1 83 ? -15.736 17.939 -10.163 1.00 89.88 83 LEU A C 1
ATOM 641 O O . LEU A 1 83 ? -16.792 18.567 -10.274 1.00 89.88 83 LEU A O 1
ATOM 645 N N . ARG A 1 84 ? -14.999 17.621 -11.238 1.00 89.50 84 ARG A N 1
ATOM 646 C CA . ARG A 1 84 ? -15.467 17.848 -12.615 1.00 89.50 84 ARG A CA 1
ATOM 647 C C . ARG A 1 84 ? -16.663 16.969 -12.962 1.00 89.50 84 ARG A C 1
ATOM 649 O O . ARG A 1 84 ? -17.505 17.397 -13.751 1.00 89.50 84 ARG A O 1
ATOM 656 N N . ASP A 1 85 ? -16.802 15.817 -12.311 1.00 89.19 85 ASP A N 1
ATOM 657 C CA . ASP A 1 85 ? -17.956 14.932 -12.483 1.00 89.19 85 ASP A CA 1
ATOM 658 C C . ASP A 1 85 ? -19.259 15.584 -11.992 1.00 89.19 85 ASP A C 1
ATOM 660 O O . ASP A 1 85 ? -20.355 15.147 -12.346 1.00 89.19 85 ASP A O 1
ATOM 664 N N . TRP A 1 86 ? -19.170 16.666 -11.210 1.00 91.50 86 TRP A N 1
ATOM 665 C CA . TRP A 1 86 ? -20.329 17.415 -10.728 1.00 91.50 86 TRP A CA 1
ATOM 666 C C . TRP A 1 86 ? -20.764 18.536 -11.673 1.00 91.50 86 TRP A C 1
ATOM 668 O O . TRP A 1 86 ? -21.881 19.030 -11.532 1.00 91.50 86 TRP A O 1
ATOM 678 N N . GLU A 1 87 ? -19.950 18.939 -12.658 1.00 94.31 87 GLU A N 1
ATOM 679 C CA . GLU A 1 87 ? -20.318 20.017 -13.593 1.00 94.31 87 GLU A CA 1
ATOM 680 C C . GLU A 1 87 ? -21.665 19.779 -14.303 1.00 94.31 87 GLU A C 1
ATOM 682 O O . GLU A 1 87 ? -22.457 20.725 -14.382 1.00 94.31 87 GLU A O 1
ATOM 687 N N . PRO A 1 88 ? -21.993 18.551 -14.769 1.00 93.94 88 PRO A N 1
ATOM 688 C CA . PRO A 1 88 ? -23.303 18.270 -15.353 1.00 93.94 88 PRO A CA 1
ATOM 689 C C . PRO A 1 88 ? -24.456 18.436 -14.354 1.00 93.94 88 PRO A C 1
ATOM 691 O O . PRO A 1 88 ? -25.526 18.903 -14.734 1.00 93.94 88 PRO A O 1
ATOM 694 N N . LEU A 1 89 ? -24.238 18.094 -13.078 1.00 93.00 89 LEU A N 1
ATOM 695 C CA . LEU A 1 89 ? -25.243 18.200 -12.012 1.00 93.00 89 LEU A CA 1
ATOM 696 C C . LEU A 1 89 ? -25.467 19.653 -11.576 1.00 93.00 89 LEU A C 1
ATOM 698 O O . LEU A 1 89 ? -26.584 20.047 -11.252 1.00 93.00 89 LEU A O 1
ATOM 702 N N . LEU A 1 90 ? -24.403 20.457 -11.585 1.00 91.62 90 LEU A N 1
ATOM 703 C CA . LEU A 1 90 ? -24.440 21.878 -11.241 1.00 91.62 90 LEU A CA 1
ATOM 704 C C . LEU A 1 90 ? -24.955 22.753 -12.395 1.00 91.62 90 LEU A C 1
ATOM 706 O O . LEU A 1 90 ? -25.272 23.924 -12.180 1.00 91.62 90 LEU A O 1
ATOM 710 N N . GLY A 1 91 ? -24.983 22.223 -13.624 1.00 95.75 91 GLY A N 1
ATOM 711 C CA . GLY A 1 91 ? -25.299 22.985 -14.834 1.00 95.75 91 GLY A CA 1
ATOM 712 C C . GLY A 1 91 ? -24.292 24.104 -15.128 1.00 95.75 91 GLY A C 1
ATOM 713 O O . GLY A 1 91 ? -24.609 25.051 -15.848 1.00 95.75 91 GLY A O 1
ATOM 714 N N . MET A 1 92 ? -23.090 24.048 -14.542 1.00 96.06 92 MET A N 1
ATOM 715 C CA . MET A 1 92 ? -22.048 25.058 -14.720 1.00 96.06 92 MET A CA 1
ATOM 716 C C . MET A 1 92 ? -20.651 24.491 -14.480 1.00 96.06 92 MET A C 1
ATOM 718 O O . MET A 1 92 ? -20.472 23.490 -13.791 1.00 96.06 92 MET A O 1
ATOM 722 N N . LYS A 1 93 ? -19.648 25.183 -15.026 1.00 95.44 93 LYS A N 1
ATOM 723 C CA . LYS A 1 93 ? -18.236 24.854 -14.818 1.00 95.44 93 LYS A CA 1
ATOM 724 C C . LYS A 1 93 ? -17.817 25.052 -13.366 1.00 95.44 93 LYS A C 1
ATOM 726 O O . LYS A 1 93 ? -18.230 26.029 -12.733 1.00 95.44 93 LYS A O 1
ATOM 731 N N . LEU A 1 94 ? -16.919 24.198 -12.877 1.00 93.94 94 LEU A N 1
ATOM 732 C CA . LEU A 1 94 ? -16.450 24.233 -11.489 1.00 93.94 94 LEU A CA 1
ATOM 733 C C . LEU A 1 94 ? -15.810 25.587 -11.131 1.00 93.94 94 LEU A C 1
ATOM 735 O O . LEU A 1 94 ? -16.074 26.139 -10.067 1.00 93.94 94 LEU A O 1
ATOM 739 N N . ALA A 1 95 ? -15.073 26.199 -12.064 1.00 94.25 95 ALA A N 1
ATOM 740 C CA . ALA A 1 95 ? -14.505 27.541 -11.890 1.00 94.25 95 ALA A CA 1
ATOM 741 C C . ALA A 1 95 ? -15.566 28.654 -11.741 1.00 94.25 95 ALA A C 1
ATOM 743 O O . ALA A 1 95 ? -15.325 29.672 -11.089 1.00 94.25 95 ALA A O 1
ATOM 744 N N . ALA A 1 96 ? -16.748 28.4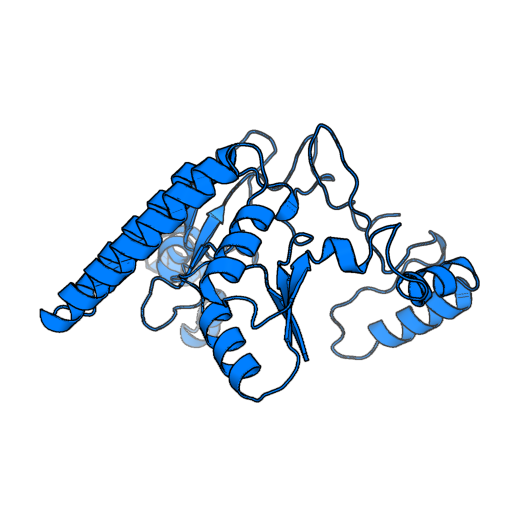92 -12.347 1.00 95.75 96 ALA A N 1
ATOM 745 C CA . ALA A 1 96 ? -17.861 29.423 -12.162 1.00 95.75 96 ALA A CA 1
ATOM 746 C C . ALA A 1 96 ? -18.537 29.214 -10.798 1.00 95.75 96 ALA A C 1
ATOM 748 O O . ALA A 1 96 ? -18.881 30.196 -10.138 1.00 95.75 96 ALA A O 1
ATOM 749 N N . ALA A 1 97 ? -18.675 27.958 -10.358 1.00 94.69 97 ALA A N 1
ATOM 750 C CA . ALA A 1 97 ? -19.185 27.617 -9.032 1.00 94.69 97 ALA A CA 1
ATOM 751 C C . ALA A 1 97 ? -18.273 28.158 -7.915 1.00 94.69 97 ALA A C 1
ATOM 753 O O . ALA A 1 97 ? -18.755 28.862 -7.030 1.00 94.69 97 ALA A O 1
ATOM 754 N N . ALA A 1 98 ? -16.957 27.936 -8.010 1.00 95.50 98 ALA A N 1
ATOM 755 C CA . ALA A 1 98 ? -15.966 28.449 -7.061 1.00 95.50 98 ALA A CA 1
ATOM 756 C C . ALA A 1 98 ? -16.063 29.975 -6.903 1.00 95.50 98 ALA A C 1
ATOM 758 O O . ALA A 1 98 ? -16.207 30.491 -5.796 1.00 95.50 98 ALA A O 1
ATOM 759 N N . ARG A 1 99 ? -16.129 30.700 -8.027 1.00 96.06 99 ARG A N 1
ATOM 760 C CA . ARG A 1 99 ? -16.284 32.162 -8.037 1.00 96.06 99 ARG A CA 1
ATOM 761 C C . ARG A 1 99 ? -17.568 32.631 -7.354 1.00 96.06 99 ARG A C 1
ATOM 763 O O . ARG A 1 99 ? -17.528 33.607 -6.613 1.00 96.06 99 ARG A O 1
ATOM 770 N N . LYS A 1 100 ? -18.697 31.950 -7.585 1.00 95.88 100 LYS A N 1
ATOM 771 C CA . LYS A 1 100 ? -19.973 32.262 -6.915 1.00 95.88 100 LYS A CA 1
ATOM 772 C C . LYS A 1 100 ? -19.910 32.039 -5.403 1.00 95.88 100 LYS A C 1
ATOM 774 O O . LYS A 1 100 ? -20.591 32.745 -4.670 1.00 95.88 100 LYS A O 1
ATOM 779 N N . LEU A 1 101 ? -19.096 31.084 -4.957 1.00 95.25 101 LEU A N 1
ATOM 780 C CA . LEU A 1 101 ? -18.856 30.786 -3.545 1.00 95.25 101 LEU A CA 1
ATOM 781 C C . LEU A 1 101 ? -17.772 31.676 -2.913 1.00 95.25 101 LEU A C 1
ATOM 783 O O . LEU A 1 101 ? -17.516 31.543 -1.721 1.00 95.25 101 LEU A O 1
ATOM 787 N N . GLY A 1 102 ? -17.128 32.563 -3.682 1.00 95.94 102 GLY A N 1
ATOM 788 C CA . GLY A 1 102 ? -16.006 33.372 -3.199 1.00 95.94 102 GLY A CA 1
ATOM 789 C C . GLY A 1 102 ? -14.746 32.551 -2.897 1.00 95.94 102 GLY A C 1
ATOM 790 O O . GLY A 1 102 ? -13.989 32.912 -2.003 1.00 95.94 102 GLY A O 1
ATOM 791 N N . ARG A 1 103 ? -14.542 31.437 -3.611 1.00 96.12 103 ARG A N 1
ATOM 792 C CA . ARG A 1 103 ? -13.459 30.463 -3.399 1.00 96.12 103 ARG A CA 1
ATOM 793 C C . ARG A 1 103 ? -12.689 30.172 -4.687 1.00 96.12 103 ARG A C 1
ATOM 795 O O . ARG A 1 103 ? -13.128 30.533 -5.783 1.00 96.12 103 ARG A O 1
ATOM 802 N N . THR A 1 104 ? -11.553 29.497 -4.558 1.00 94.31 104 THR A N 1
ATOM 803 C CA . THR A 1 104 ? -10.792 28.920 -5.677 1.00 94.31 104 THR A CA 1
ATOM 804 C C . THR A 1 104 ? -11.273 27.505 -6.010 1.00 94.31 104 THR A C 1
ATOM 806 O O . THR A 1 104 ? -12.044 26.906 -5.259 1.00 94.31 104 THR A O 1
ATOM 809 N N . VAL A 1 105 ? -10.863 26.967 -7.164 1.00 91.12 105 VAL A N 1
ATOM 810 C CA . VAL A 1 105 ? -11.166 25.569 -7.522 1.00 91.12 105 VAL A CA 1
ATOM 811 C C . VAL A 1 105 ? -10.419 24.621 -6.585 1.00 91.12 105 VAL A C 1
ATOM 813 O O . VAL A 1 105 ? -10.989 23.626 -6.148 1.00 91.12 105 VAL A O 1
ATOM 816 N N . GLU A 1 106 ? -9.185 24.964 -6.226 1.00 89.62 106 GLU A N 1
ATOM 817 C CA . GLU A 1 106 ? -8.355 24.262 -5.252 1.00 89.62 106 GLU A CA 1
ATOM 818 C C . GLU A 1 106 ? -9.056 24.152 -3.900 1.00 89.62 106 GLU A C 1
ATOM 820 O O . GLU A 1 106 ? -9.160 23.046 -3.383 1.00 89.62 106 GLU A O 1
ATOM 825 N N . ASP A 1 107 ? -9.644 25.242 -3.391 1.00 90.69 107 ASP A N 1
ATOM 826 C CA . ASP A 1 107 ? -10.390 25.201 -2.128 1.00 90.69 107 ASP A CA 1
ATOM 827 C C . ASP A 1 107 ? -11.554 24.203 -2.179 1.00 90.69 107 ASP A C 1
ATOM 829 O O . ASP A 1 107 ? -11.887 23.596 -1.161 1.00 90.69 107 ASP A O 1
ATOM 833 N N . LEU A 1 108 ? -12.209 24.057 -3.339 1.00 91.75 108 LEU A N 1
ATOM 834 C CA . LEU A 1 108 ? -13.282 23.077 -3.505 1.00 91.75 108 LEU A CA 1
ATOM 835 C C . LEU A 1 108 ? -12.716 21.657 -3.500 1.00 91.75 108 LEU A C 1
ATOM 837 O O . LEU A 1 108 ? -13.264 20.798 -2.812 1.00 91.75 108 LEU A O 1
ATOM 841 N N . TYR A 1 109 ? -11.628 21.410 -4.234 1.00 90.44 109 TYR A N 1
ATOM 842 C CA . TYR A 1 109 ? -10.964 20.106 -4.233 1.00 90.44 109 TYR A CA 1
ATOM 843 C C . TYR A 1 109 ? -10.481 19.732 -2.834 1.00 90.44 109 TYR A C 1
ATOM 845 O O . TYR A 1 109 ? -10.769 18.629 -2.392 1.00 90.44 109 TYR A O 1
ATOM 853 N N . ASP A 1 110 ? -9.848 20.633 -2.092 1.00 86.56 110 ASP A N 1
ATOM 854 C CA . ASP A 1 110 ? -9.369 20.333 -0.740 1.00 86.56 110 ASP A CA 1
ATOM 855 C C . ASP A 1 110 ? -10.498 19.974 0.239 1.00 86.56 110 ASP A C 1
ATOM 857 O O . ASP A 1 110 ? -10.289 19.168 1.145 1.00 86.56 110 ASP A O 1
ATOM 861 N N . GLU A 1 111 ? -11.706 20.509 0.053 1.00 88.81 111 GLU A N 1
ATOM 862 C CA . GLU A 1 111 ? -12.851 20.183 0.910 1.00 88.81 111 GLU A CA 1
ATOM 863 C C . GLU A 1 111 ? -13.609 18.926 0.466 1.00 88.81 111 GLU A C 1
ATOM 865 O O . GLU A 1 111 ? -14.021 18.109 1.294 1.00 88.81 111 GLU A O 1
ATOM 870 N N . PHE A 1 112 ? -13.828 18.764 -0.839 1.00 87.81 112 PHE A N 1
ATOM 871 C CA . PHE A 1 112 ? -14.787 17.788 -1.361 1.00 87.81 112 PHE A CA 1
ATOM 872 C C . PHE A 1 112 ? -14.148 16.583 -2.063 1.00 87.81 112 PHE A C 1
ATOM 874 O O . PHE A 1 112 ? -14.817 15.562 -2.230 1.00 87.81 112 PHE A O 1
ATOM 881 N N . SER A 1 113 ? -12.874 16.668 -2.439 1.00 87.94 113 SER A N 1
ATOM 882 C CA . SER A 1 113 ? -12.118 15.582 -3.069 1.00 87.94 113 SER A CA 1
ATOM 883 C C . SER A 1 113 ? -11.506 14.550 -2.109 1.00 87.94 113 SER A C 1
ATOM 885 O O . SER A 1 113 ? -11.290 13.429 -2.570 1.00 87.94 113 SER A O 1
ATOM 887 N N . PRO A 1 114 ? -11.208 14.835 -0.818 1.00 84.69 114 PRO A N 1
ATOM 888 C CA . PRO A 1 114 ? -10.572 13.836 0.031 1.00 84.69 114 PRO A CA 1
ATOM 889 C C . PRO A 1 114 ? -11.415 12.567 0.184 1.00 84.69 114 PRO A C 1
ATOM 891 O O . PRO A 1 114 ? -12.628 12.616 0.421 1.00 84.69 114 PRO A O 1
ATOM 894 N N . SER A 1 115 ? -10.733 11.435 0.077 1.00 79.12 115 SER A N 1
ATOM 895 C CA . SER A 1 115 ? -11.217 10.120 0.480 1.00 79.12 115 SER A CA 1
ATOM 896 C C . SER A 1 115 ? -11.128 9.944 2.001 1.00 79.12 115 SER A C 1
ATOM 898 O O . SER A 1 115 ? -10.695 10.844 2.724 1.00 79.12 115 SER A O 1
ATOM 900 N N . ASP A 1 116 ? -11.492 8.766 2.498 1.00 76.69 116 ASP A N 1
ATOM 901 C CA . ASP A 1 116 ? -11.180 8.315 3.858 1.00 76.69 116 ASP A CA 1
ATOM 902 C C . ASP A 1 116 ? -9.987 7.343 3.938 1.00 76.69 116 ASP A C 1
ATOM 904 O O . ASP A 1 116 ? -9.763 6.718 4.985 1.00 76.69 116 ASP A O 1
ATOM 908 N N . ASN A 1 117 ? -9.199 7.263 2.861 1.00 76.69 117 ASN A N 1
ATOM 909 C CA . ASN A 1 117 ? -7.976 6.474 2.783 1.00 76.69 117 ASN A CA 1
ATOM 910 C C . ASN A 1 117 ? -6.796 7.307 3.258 1.00 76.69 117 ASN A C 1
ATOM 912 O O . ASN A 1 117 ? -6.411 8.287 2.616 1.00 76.69 117 ASN A O 1
ATOM 916 N N . TRP A 1 118 ? -6.178 6.889 4.359 1.00 79.00 118 TRP A N 1
ATOM 917 C CA . TRP A 1 118 ? -4.920 7.482 4.795 1.00 79.00 118 TRP A CA 1
ATOM 918 C C . TRP A 1 118 ? -3.755 6.802 4.082 1.00 79.00 118 TRP A C 1
ATOM 920 O O . TRP A 1 118 ? -3.567 5.585 4.166 1.00 79.00 118 TRP A O 1
ATOM 930 N N . GLN A 1 119 ? -2.952 7.609 3.404 1.00 79.06 119 GLN A N 1
ATOM 931 C CA . GLN A 1 119 ? -1.788 7.176 2.650 1.00 79.06 119 GLN A CA 1
ATOM 932 C C . GLN A 1 119 ? -0.520 7.782 3.236 1.00 79.06 119 GLN A C 1
ATOM 934 O O . GLN A 1 119 ? -0.517 8.913 3.740 1.00 79.06 119 GLN A O 1
ATOM 939 N N . LEU A 1 120 ? 0.572 7.029 3.133 1.00 80.38 120 LEU A N 1
ATOM 940 C CA . LEU A 1 120 ? 1.904 7.587 3.293 1.00 80.38 120 LEU A CA 1
ATOM 941 C C . LEU A 1 120 ? 2.263 8.340 2.009 1.00 80.38 120 LEU A C 1
ATOM 943 O O . LEU A 1 120 ? 2.325 7.746 0.939 1.00 80.38 120 LEU A O 1
ATOM 947 N N . ILE A 1 121 ? 2.494 9.643 2.116 1.00 78.88 121 ILE A N 1
ATOM 948 C CA . ILE A 1 121 ? 2.825 10.524 0.995 1.00 78.88 121 ILE A CA 1
ATOM 949 C C . ILE A 1 121 ? 4.260 11.015 1.167 1.00 78.88 121 ILE A C 1
ATOM 951 O O . ILE A 1 121 ? 4.658 11.430 2.257 1.00 78.88 121 ILE A O 1
ATOM 955 N N . GLY A 1 122 ? 5.025 10.996 0.077 1.00 76.94 122 GLY A N 1
ATOM 956 C CA . GLY A 1 122 ? 6.450 11.292 0.089 1.00 76.94 122 GLY A CA 1
ATOM 957 C C . GLY A 1 122 ? 7.015 11.752 -1.253 1.00 76.94 122 GLY A C 1
ATOM 958 O O . GLY A 1 122 ? 6.290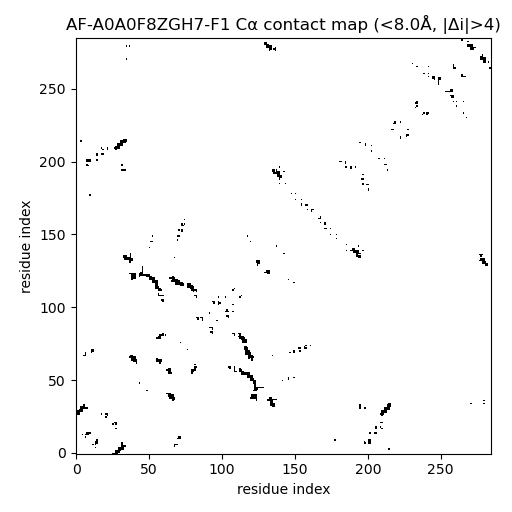 11.836 -2.251 1.00 76.94 122 GLY A O 1
ATOM 959 N N . PRO A 1 123 ? 8.322 12.058 -1.293 1.00 71.62 123 PRO A N 1
ATOM 960 C CA . PRO A 1 123 ? 9.033 12.279 -2.538 1.00 71.62 123 PRO A CA 1
ATOM 961 C C . PRO A 1 123 ? 9.136 10.951 -3.287 1.00 71.62 123 PRO A C 1
ATOM 963 O O . PRO A 1 123 ? 9.771 10.004 -2.826 1.00 71.62 123 PRO A O 1
ATOM 966 N N . SER A 1 124 ? 8.516 10.893 -4.461 1.00 72.75 124 SER A N 1
ATOM 967 C CA . SER A 1 124 ? 8.510 9.698 -5.306 1.00 72.75 124 SER A CA 1
ATOM 968 C C . SER A 1 124 ? 9.867 9.386 -5.925 1.00 72.75 124 SER A C 1
ATOM 970 O O . SER A 1 124 ? 10.047 8.285 -6.422 1.00 72.75 124 SER A O 1
ATOM 972 N N . TYR A 1 125 ? 10.799 10.341 -5.918 1.00 75.31 125 TYR A N 1
ATOM 973 C CA . TYR A 1 125 ? 12.001 10.337 -6.745 1.00 75.31 125 TYR A CA 1
ATOM 974 C C . TYR A 1 125 ? 13.287 10.479 -5.925 1.00 75.31 125 TYR A C 1
ATOM 976 O O . TYR A 1 125 ? 13.350 11.316 -5.020 1.00 75.31 125 TYR A O 1
ATOM 984 N N . VAL A 1 126 ? 14.340 9.750 -6.308 1.00 73.44 126 VAL A N 1
ATOM 985 C CA . VAL A 1 126 ? 15.691 9.847 -5.721 1.00 73.44 126 VAL A CA 1
ATOM 986 C C . VAL A 1 126 ? 16.700 10.235 -6.796 1.00 73.44 126 VAL A C 1
ATOM 988 O O . VAL A 1 126 ? 16.783 9.599 -7.832 1.00 73.44 126 VAL A O 1
ATOM 991 N N . GLY A 1 127 ? 17.489 11.289 -6.582 1.00 70.62 127 GLY A N 1
ATOM 992 C CA . GLY A 1 127 ? 18.554 11.658 -7.528 1.00 70.62 127 GLY A CA 1
ATOM 993 C C . GLY A 1 127 ? 18.083 12.154 -8.909 1.00 70.62 127 GLY A C 1
ATOM 994 O O . GLY A 1 127 ? 18.914 12.390 -9.779 1.00 70.62 127 GLY A O 1
ATOM 995 N N . GLY A 1 128 ? 16.776 12.340 -9.133 1.00 72.94 128 GLY A N 1
ATOM 996 C CA . GLY A 1 128 ? 16.212 12.888 -10.375 1.00 72.94 128 GLY A CA 1
ATOM 997 C C . GLY A 1 128 ? 14.820 12.336 -10.696 1.00 72.94 128 GLY A C 1
ATOM 998 O O . GLY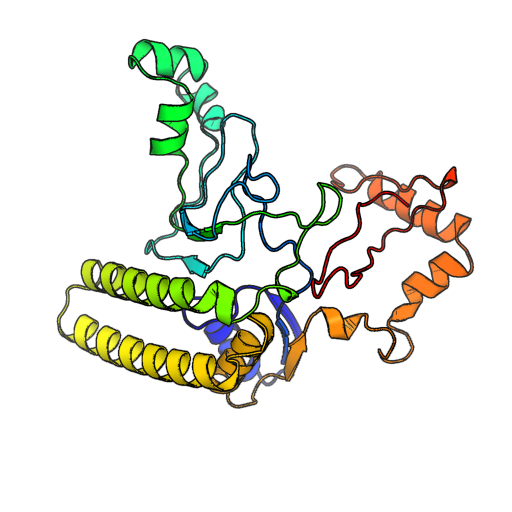 A 1 128 ? 14.374 11.383 -10.069 1.00 72.94 128 GLY A O 1
ATOM 999 N N . ARG A 1 129 ? 14.128 12.923 -11.683 1.00 74.06 129 ARG A N 1
ATOM 1000 C CA . ARG A 1 129 ? 12.758 12.527 -12.086 1.00 74.06 129 ARG A CA 1
ATOM 1001 C C . ARG A 1 129 ? 12.664 11.174 -12.804 1.00 74.06 129 ARG A C 1
ATOM 1003 O O . ARG A 1 129 ? 11.569 10.716 -13.085 1.00 74.06 129 ARG A O 1
ATOM 1010 N N . ASP A 1 130 ? 13.790 10.536 -13.078 1.00 73.19 130 ASP A N 1
ATOM 1011 C CA . ASP A 1 130 ? 13.845 9.250 -13.779 1.00 73.19 130 ASP A CA 1
ATOM 1012 C C . ASP A 1 130 ? 13.931 8.053 -12.819 1.00 73.19 130 ASP A C 1
ATOM 1014 O O . ASP A 1 130 ? 13.960 6.902 -13.236 1.00 73.19 130 ASP A O 1
ATOM 1018 N N . HIS A 1 131 ? 13.963 8.320 -11.516 1.00 76.31 131 HIS A N 1
ATOM 1019 C CA . HIS A 1 131 ? 14.324 7.356 -10.484 1.00 76.31 131 HIS A CA 1
ATOM 1020 C C . HIS A 1 131 ? 13.221 7.278 -9.434 1.00 76.31 131 HIS A C 1
ATOM 1022 O O . HIS A 1 131 ? 13.349 7.815 -8.331 1.00 76.31 131 HIS A O 1
ATOM 1028 N N . HIS A 1 132 ? 12.105 6.653 -9.803 1.00 79.69 132 HIS A N 1
ATOM 1029 C CA . HIS A 1 132 ? 10.979 6.465 -8.896 1.00 79.69 132 HIS A CA 1
ATOM 1030 C C . HIS A 1 132 ? 11.287 5.384 -7.857 1.00 79.69 132 HIS A C 1
ATOM 1032 O O . HIS A 1 132 ? 11.642 4.271 -8.232 1.00 79.69 132 HIS A O 1
ATOM 1038 N N . ARG A 1 133 ? 11.106 5.684 -6.569 1.00 82.31 133 ARG A N 1
ATOM 1039 C CA . ARG A 1 133 ? 11.184 4.694 -5.482 1.00 82.31 133 ARG A CA 1
ATOM 1040 C C . ARG A 1 133 ? 10.034 3.696 -5.592 1.00 82.31 133 ARG A C 1
ATOM 1042 O O . ARG A 1 133 ? 8.912 4.095 -5.915 1.00 82.31 133 ARG A O 1
ATOM 1049 N N . ILE A 1 134 ? 10.293 2.439 -5.247 1.00 85.69 134 ILE A N 1
ATOM 1050 C CA . ILE A 1 134 ? 9.260 1.398 -5.115 1.00 85.69 134 ILE A CA 1
ATOM 1051 C C . ILE A 1 134 ? 8.900 1.129 -3.654 1.00 85.69 134 ILE A C 1
ATOM 1053 O O . ILE A 1 134 ? 9.660 1.478 -2.754 1.00 85.69 134 ILE A O 1
ATOM 1057 N N . VAL A 1 135 ? 7.755 0.496 -3.399 1.00 85.56 135 VAL A N 1
ATOM 1058 C CA . VAL A 1 135 ? 7.307 0.132 -2.041 1.00 85.56 135 VAL A CA 1
ATOM 1059 C C . VAL A 1 135 ? 8.354 -0.721 -1.313 1.00 85.56 135 VAL A C 1
ATOM 1061 O O . VAL A 1 135 ? 8.608 -0.494 -0.129 1.00 85.56 135 VAL A O 1
ATOM 1064 N N . GLY A 1 136 ? 9.024 -1.635 -2.022 1.00 86.00 136 GLY A N 1
ATOM 1065 C CA . GLY A 1 136 ? 10.117 -2.457 -1.492 1.00 86.00 136 GLY A CA 1
ATOM 1066 C C . GLY A 1 136 ? 11.337 -1.671 -1.000 1.00 86.00 136 GLY A C 1
ATOM 1067 O O . GLY A 1 136 ? 12.113 -2.195 -0.207 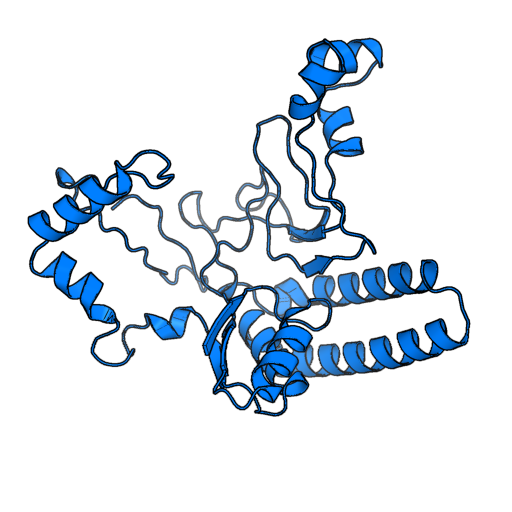1.00 86.00 136 GLY A O 1
ATOM 1068 N N . ASP A 1 137 ? 11.488 -0.408 -1.407 1.00 86.94 137 ASP A N 1
ATOM 1069 C CA . ASP A 1 137 ? 12.563 0.484 -0.962 1.00 86.94 137 ASP A CA 1
ATOM 1070 C C . ASP A 1 137 ? 12.294 1.143 0.403 1.00 86.94 137 ASP A C 1
ATOM 1072 O O . ASP A 1 137 ? 13.175 1.771 0.993 1.00 86.94 137 ASP A O 1
ATOM 1076 N N . LEU A 1 138 ? 11.064 1.064 0.914 1.00 87.50 138 LEU A N 1
ATOM 1077 C CA . LEU A 1 138 ? 10.698 1.745 2.152 1.00 87.50 138 LEU A CA 1
ATOM 1078 C C . LEU A 1 138 ? 11.298 1.023 3.357 1.00 87.50 138 LEU A C 1
ATOM 1080 O O . LEU A 1 138 ? 10.891 -0.090 3.697 1.00 87.50 138 LEU A O 1
ATOM 1084 N N . SER A 1 139 ? 12.237 1.674 4.044 1.00 90.19 139 SER A N 1
ATOM 1085 C CA . SER A 1 139 ? 12.827 1.116 5.260 1.00 90.19 139 SER A CA 1
ATOM 1086 C C . SER A 1 139 ? 11.875 1.215 6.451 1.00 90.19 139 SER A C 1
ATOM 1088 O O . SER A 1 139 ? 11.111 2.177 6.595 1.00 90.19 139 SER A O 1
ATOM 1090 N N . VAL A 1 140 ? 11.973 0.263 7.382 1.00 92.00 140 VAL A N 1
ATOM 1091 C CA . VAL A 1 140 ? 11.219 0.318 8.646 1.00 92.00 140 VAL A CA 1
ATOM 1092 C C . VAL A 1 140 ? 11.543 1.586 9.432 1.00 92.00 140 VAL A C 1
ATOM 1094 O O . VAL A 1 140 ? 10.647 2.184 10.028 1.00 92.00 140 VAL A O 1
ATOM 1097 N N . ARG A 1 141 ? 12.800 2.046 9.401 1.00 91.19 141 ARG A N 1
ATOM 1098 C CA . ARG A 1 141 ? 13.216 3.286 10.075 1.00 91.19 141 ARG A CA 1
ATOM 1099 C C . ARG A 1 141 ? 12.451 4.502 9.559 1.00 91.19 141 ARG A C 1
ATOM 1101 O O . ARG A 1 141 ? 12.004 5.310 10.371 1.00 91.19 141 ARG A O 1
ATOM 1108 N N . GLU A 1 142 ? 12.287 4.617 8.241 1.00 87.81 142 GLU A N 1
ATOM 1109 C CA . GLU A 1 142 ? 11.536 5.709 7.613 1.00 87.81 142 GLU A CA 1
ATOM 1110 C C . GLU A 1 142 ? 10.048 5.660 7.973 1.00 87.81 142 GLU A C 1
ATOM 1112 O O . GLU A 1 142 ? 9.454 6.696 8.268 1.00 87.81 142 GLU A O 1
ATOM 1117 N N .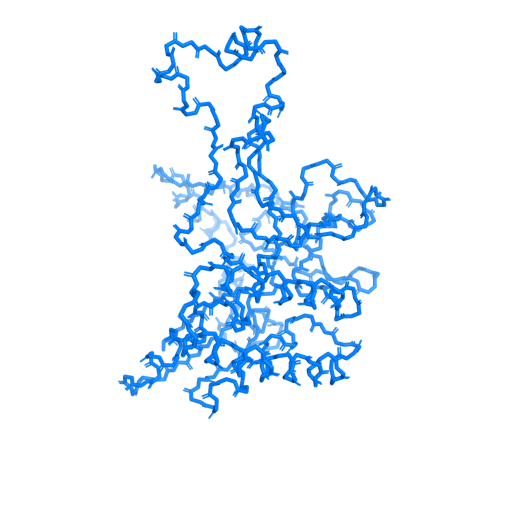 VAL A 1 143 ? 9.439 4.470 7.965 1.00 88.50 143 VAL A N 1
ATOM 1118 C CA . VAL A 1 143 ? 7.973 4.335 8.057 1.00 88.50 143 VAL A CA 1
ATOM 1119 C C . VAL A 1 143 ? 7.435 4.153 9.479 1.00 88.50 143 VAL A C 1
ATOM 1121 O O . VAL A 1 143 ? 6.247 4.368 9.725 1.00 88.50 143 VAL A O 1
ATOM 1124 N N . ARG A 1 144 ? 8.297 3.799 10.440 1.00 91.62 144 ARG A N 1
ATOM 1125 C CA . ARG A 1 144 ? 7.944 3.541 11.846 1.00 91.62 144 ARG A CA 1
ATOM 1126 C C . ARG A 1 144 ? 7.009 4.577 12.487 1.00 91.62 144 ARG A C 1
ATOM 1128 O O . ARG A 1 144 ? 6.007 4.146 13.061 1.00 91.62 144 ARG A O 1
ATOM 1135 N N . PRO A 1 145 ? 7.289 5.898 12.456 1.00 90.31 145 PRO A N 1
ATOM 1136 C CA . PRO A 1 145 ? 6.408 6.868 13.111 1.00 90.31 145 PRO A CA 1
ATOM 1137 C C . PRO A 1 145 ? 4.995 6.862 12.512 1.00 90.31 145 PRO A C 1
ATOM 1139 O O . PRO A 1 145 ? 4.017 6.991 13.246 1.00 90.31 145 PRO A O 1
ATOM 1142 N N . PHE A 1 146 ? 4.881 6.624 11.205 1.00 88.38 146 PHE A N 1
ATOM 1143 C CA . PHE A 1 146 ? 3.615 6.632 10.480 1.00 88.38 146 PHE A CA 1
ATOM 1144 C C . PHE A 1 146 ? 2.782 5.374 10.754 1.00 88.38 146 PHE A C 1
ATOM 1146 O O . PHE A 1 146 ? 1.570 5.467 10.944 1.00 88.38 146 PHE A O 1
ATOM 1153 N N . LEU A 1 147 ? 3.415 4.202 10.874 1.00 88.75 147 LEU A N 1
ATOM 1154 C CA . LEU A 1 147 ? 2.711 2.983 11.288 1.00 88.75 147 LEU A CA 1
ATOM 1155 C C . LEU A 1 147 ? 2.090 3.138 12.685 1.00 88.75 147 LEU A C 1
ATOM 1157 O O . LEU A 1 147 ? 0.943 2.762 12.898 1.00 88.75 147 LEU A O 1
ATOM 1161 N N . THR A 1 148 ? 2.798 3.749 13.634 1.00 89.38 148 THR A N 1
ATOM 1162 C CA . THR A 1 148 ? 2.227 4.022 14.963 1.00 89.38 148 THR A CA 1
ATOM 1163 C C . THR A 1 148 ? 1.087 5.037 14.891 1.00 89.38 148 THR A C 1
ATOM 1165 O O . THR A 1 148 ? 0.029 4.838 15.492 1.00 89.38 148 THR A O 1
ATOM 1168 N N . GLU A 1 149 ? 1.280 6.124 14.141 1.00 89.50 149 GLU A N 1
ATOM 1169 C CA . GLU A 1 149 ? 0.271 7.170 13.983 1.00 89.50 149 GLU A CA 1
ATOM 1170 C C . GLU A 1 149 ? -1.030 6.616 13.392 1.00 89.50 149 GLU A C 1
ATOM 1172 O O . GLU A 1 149 ? -2.117 6.939 13.880 1.00 89.50 149 GLU A O 1
ATOM 1177 N N . ILE A 1 150 ? -0.949 5.746 12.380 1.00 85.94 150 ILE A N 1
ATOM 1178 C CA . ILE A 1 150 ? -2.158 5.237 11.739 1.00 85.94 150 ILE A CA 1
ATOM 1179 C C . ILE A 1 150 ? -2.953 4.292 12.636 1.00 85.94 150 ILE A C 1
ATOM 1181 O O . ILE A 1 150 ? -4.181 4.357 12.645 1.00 85.94 150 ILE A O 1
ATOM 1185 N N . PHE A 1 151 ? -2.284 3.483 13.460 1.00 87.56 151 PHE A N 1
ATOM 1186 C CA . PHE A 1 151 ? -2.963 2.660 14.461 1.00 87.56 151 PHE A CA 1
ATOM 1187 C C . PHE A 1 151 ? -3.676 3.517 15.512 1.00 87.56 151 PHE A C 1
ATOM 1189 O O . PHE A 1 151 ? -4.818 3.224 15.873 1.00 87.56 151 PHE A O 1
ATOM 1196 N N . ALA A 1 152 ? -3.057 4.616 15.953 1.00 89.62 152 ALA A N 1
ATOM 1197 C CA . ALA A 1 152 ? -3.691 5.552 16.881 1.00 89.62 152 ALA A CA 1
ATOM 1198 C C . ALA A 1 152 ? -4.929 6.232 16.264 1.00 89.62 152 ALA A C 1
ATOM 1200 O O . ALA A 1 152 ? -5.979 6.341 16.914 1.00 89.62 152 ALA A O 1
ATOM 1201 N N . ARG A 1 153 ? -4.835 6.643 14.990 1.00 87.81 153 ARG A N 1
ATOM 1202 C CA . ARG A 1 153 ? -5.967 7.192 14.225 1.00 87.81 153 ARG A CA 1
ATOM 1203 C C . ARG A 1 153 ? -7.090 6.166 14.097 1.00 87.81 153 ARG A C 1
ATOM 1205 O O . ARG A 1 153 ? -8.225 6.476 14.449 1.00 87.81 153 ARG A O 1
ATOM 1212 N N . ALA A 1 154 ? -6.764 4.943 13.684 1.00 86.44 154 ALA A N 1
ATOM 1213 C CA . ALA A 1 154 ? -7.708 3.840 13.544 1.00 86.44 154 ALA A CA 1
ATOM 1214 C C . ALA A 1 154 ? -8.455 3.541 14.848 1.00 86.44 154 ALA A C 1
ATOM 1216 O O . ALA A 1 154 ? -9.683 3.449 14.849 1.00 86.44 154 ALA A O 1
ATOM 1217 N N . ARG A 1 155 ? -7.731 3.456 15.972 1.00 89.81 155 ARG A N 1
ATOM 1218 C CA . ARG A 1 155 ? -8.322 3.214 17.295 1.00 89.81 155 ARG A CA 1
ATOM 1219 C C . ARG A 1 155 ? -9.322 4.299 17.665 1.00 89.81 155 ARG A C 1
ATOM 1221 O O . ARG A 1 155 ? -10.453 3.991 18.028 1.00 89.81 155 ARG A O 1
ATOM 1228 N N . THR A 1 156 ? -8.919 5.559 17.520 1.00 90.19 156 THR A N 1
ATOM 1229 C CA . THR A 1 156 ? -9.774 6.718 17.816 1.00 90.19 156 THR A CA 1
ATOM 1230 C C . THR A 1 156 ? -11.044 6.707 16.969 1.00 90.19 156 THR A C 1
ATOM 1232 O O . THR A 1 156 ? -12.138 6.986 17.460 1.00 90.19 156 THR A O 1
ATOM 1235 N N . ASP A 1 157 ? -10.904 6.390 15.688 1.00 86.44 157 ASP A N 1
ATOM 1236 C CA . ASP A 1 157 ? -11.990 6.446 14.722 1.00 86.44 157 ASP A CA 1
ATOM 1237 C C . ASP A 1 157 ? -13.001 5.303 14.912 1.00 86.44 157 ASP A C 1
ATOM 1239 O O . ASP A 1 157 ? -14.214 5.526 14.951 1.00 86.44 157 ASP A O 1
ATOM 1243 N N . MET A 1 158 ? -12.515 4.080 15.143 1.00 86.56 158 MET A N 1
ATOM 1244 C CA . MET A 1 158 ? -13.370 2.938 15.477 1.00 86.56 158 MET A CA 1
ATOM 1245 C C . MET A 1 158 ? -14.071 3.135 16.827 1.00 86.56 158 MET A C 1
ATOM 1247 O O . MET A 1 158 ? -15.269 2.873 16.929 1.00 86.56 158 MET A O 1
ATOM 1251 N N . ALA A 1 159 ? -13.379 3.667 17.840 1.00 89.56 159 ALA A N 1
ATOM 1252 C CA . ALA A 1 159 ? -13.985 3.947 19.141 1.00 89.56 159 ALA A CA 1
ATOM 1253 C C . ALA A 1 159 ? -15.165 4.929 19.031 1.00 89.56 159 ALA A C 1
ATOM 1255 O O . ALA A 1 159 ? -16.204 4.716 19.649 1.00 89.56 159 ALA A O 1
ATOM 1256 N N . LYS A 1 160 ? -15.064 5.966 18.190 1.00 89.50 160 LYS A N 1
ATOM 1257 C CA . LYS A 1 160 ? -16.174 6.911 17.967 1.00 89.50 160 LYS A CA 1
ATOM 1258 C C . LYS A 1 160 ? -17.406 6.262 17.333 1.00 89.50 160 LYS A C 1
ATOM 1260 O O . LYS A 1 160 ? -18.522 6.705 17.585 1.00 89.50 160 LYS A O 1
ATOM 1265 N N . ARG A 1 161 ? -17.217 5.238 16.501 1.00 86.94 161 ARG A N 1
ATOM 1266 C CA . ARG A 1 161 ? -18.295 4.623 15.707 1.00 86.94 161 ARG A CA 1
ATOM 1267 C C . ARG A 1 161 ? -18.955 3.425 16.359 1.00 86.94 161 ARG A C 1
ATOM 1269 O O . ARG A 1 161 ? -20.095 3.114 16.030 1.00 86.94 161 ARG A O 1
ATOM 1276 N N . PHE A 1 162 ? -18.268 2.784 17.296 1.00 90.00 162 PHE A N 1
ATOM 1277 C CA . PHE A 1 162 ? -18.789 1.646 18.045 1.00 90.00 162 PHE A CA 1
ATOM 1278 C C . PHE A 1 162 ? -18.899 1.972 19.540 1.00 90.00 162 PHE A C 1
ATOM 1280 O O . PHE A 1 162 ? -18.248 1.310 20.345 1.00 90.00 162 PHE A O 1
ATOM 1287 N N . PRO A 1 163 ? -19.705 2.973 19.949 1.00 93.31 163 PRO A N 1
ATOM 1288 C CA . PRO A 1 163 ? -19.704 3.515 21.315 1.00 93.31 163 PRO A CA 1
ATOM 1289 C C . PRO A 1 163 ? -20.201 2.537 22.393 1.00 93.31 163 PRO A C 1
ATOM 1291 O O . PRO A 1 163 ? -20.030 2.799 23.579 1.00 93.31 163 PRO A O 1
ATOM 1294 N N . ASP A 1 164 ? -20.817 1.421 21.999 1.00 97.25 164 ASP A N 1
ATOM 1295 C CA . ASP A 1 164 ? -21.273 0.374 22.912 1.00 97.25 164 ASP A CA 1
ATOM 1296 C C . ASP A 1 164 ? -20.112 -0.175 23.780 1.00 97.25 164 ASP A C 1
ATOM 1298 O O . ASP A 1 164 ? -19.088 -0.581 23.223 1.00 97.25 164 ASP A O 1
ATOM 1302 N N . PRO A 1 165 ? -20.249 -0.257 25.121 1.00 97.31 165 PRO A N 1
ATOM 1303 C CA . PRO A 1 165 ? -19.161 -0.669 26.014 1.00 97.31 165 PRO A CA 1
ATOM 1304 C C . PRO A 1 165 ? -18.554 -2.041 25.701 1.00 97.31 165 PRO A C 1
ATOM 1306 O O . PRO A 1 165 ? -17.338 -2.215 25.781 1.00 97.31 165 PRO A O 1
ATOM 1309 N N . ALA A 1 166 ? -19.372 -3.024 25.308 1.00 97.12 166 ALA A N 1
ATOM 1310 C CA . ALA A 1 166 ? -18.861 -4.346 24.950 1.00 97.12 166 ALA A CA 1
ATOM 1311 C C . ALA A 1 166 ? -18.048 -4.294 23.646 1.00 97.12 166 ALA A C 1
ATOM 1313 O O . ALA A 1 166 ? -17.069 -5.022 23.478 1.00 97.12 166 ALA A O 1
ATOM 1314 N N . SER A 1 167 ? -18.442 -3.424 22.718 1.00 95.56 167 SER A N 1
ATOM 1315 C CA . SER A 1 167 ? -17.701 -3.148 21.489 1.00 95.56 167 SER A CA 1
ATOM 1316 C C . SER A 1 167 ? -16.388 -2.419 21.769 1.00 95.56 167 SER A C 1
ATOM 1318 O O . SER A 1 167 ? -15.361 -2.855 21.252 1.00 95.56 167 SER A O 1
ATOM 1320 N N . GLN A 1 168 ? -16.389 -1.411 22.648 1.00 95.88 168 GLN A N 1
ATOM 1321 C CA . GLN A 1 168 ? -15.170 -0.729 23.111 1.00 95.88 168 GLN A CA 1
ATOM 1322 C C . GLN A 1 168 ? -14.169 -1.721 23.706 1.00 95.88 168 GLN A C 1
ATOM 1324 O O . GLN A 1 168 ? -13.034 -1.792 23.249 1.00 95.88 168 GLN A O 1
ATOM 1329 N N . GLN A 1 169 ? -14.612 -2.586 24.625 1.00 97.19 169 GLN A N 1
ATOM 1330 C CA . GLN A 1 169 ? -13.742 -3.590 25.243 1.00 97.19 169 GLN A CA 1
ATOM 1331 C C . GLN A 1 169 ? -13.110 -4.540 24.210 1.00 97.19 169 GLN A C 1
ATOM 1333 O O . GLN A 1 169 ? -11.931 -4.891 24.312 1.00 97.19 169 GLN A O 1
ATOM 1338 N N . ARG A 1 170 ? -13.878 -4.966 23.195 1.00 95.94 170 ARG A N 1
ATOM 1339 C CA . ARG A 1 170 ? -13.354 -5.806 22.104 1.00 95.94 170 ARG A CA 1
ATOM 1340 C C . ARG A 1 170 ? -12.350 -5.054 21.234 1.00 95.94 170 ARG A C 1
ATOM 1342 O O . ARG A 1 170 ? -11.343 -5.653 20.851 1.00 95.94 170 ARG A O 1
ATOM 1349 N N . LEU A 1 171 ? -12.629 -3.789 20.919 1.00 93.62 171 LEU A N 1
ATOM 1350 C CA . LEU A 1 171 ? -11.738 -2.933 20.137 1.00 93.62 171 LEU A CA 1
ATOM 1351 C C . LEU A 1 171 ? -10.428 -2.694 20.879 1.00 93.62 171 LEU A C 1
ATOM 1353 O O . LEU A 1 171 ? -9.376 -2.959 20.307 1.00 93.62 171 LEU A O 1
ATOM 1357 N N . ASP A 1 172 ? -10.479 -2.294 22.147 1.00 95.94 172 ASP A N 1
ATOM 1358 C CA . ASP A 1 172 ? -9.292 -2.060 22.970 1.00 95.94 172 ASP A CA 1
ATOM 1359 C C . ASP A 1 172 ? -8.411 -3.303 23.036 1.00 95.94 172 ASP A C 1
ATOM 1361 O O . ASP A 1 172 ? -7.245 -3.258 22.650 1.00 95.94 172 ASP A O 1
ATOM 1365 N N . GLY A 1 173 ? -8.993 -4.454 23.384 1.00 96.69 173 GLY A N 1
ATOM 1366 C CA . GLY A 1 173 ? -8.240 -5.703 23.425 1.00 96.69 173 GLY A CA 1
ATOM 1367 C C . GLY A 1 173 ? -7.654 -6.100 22.065 1.00 96.69 173 GLY A C 1
ATOM 1368 O O . GLY A 1 173 ? -6.598 -6.730 22.010 1.00 96.69 173 GLY A O 1
ATOM 1369 N N . TRP A 1 174 ? -8.317 -5.773 20.951 1.00 93.94 174 TRP A N 1
ATOM 1370 C CA . TRP A 1 174 ? -7.773 -6.013 19.614 1.00 93.94 174 TRP A CA 1
ATOM 1371 C C . TRP A 1 174 ? -6.617 -5.065 19.285 1.00 93.94 174 TRP A C 1
ATOM 1373 O O . TRP A 1 174 ? -5.558 -5.548 18.879 1.00 93.94 174 TRP A O 1
ATOM 1383 N N . PHE A 1 175 ? -6.790 -3.760 19.506 1.00 94.06 175 PHE A N 1
ATOM 1384 C CA . PHE A 1 175 ? -5.766 -2.749 19.251 1.00 94.06 175 PHE A CA 1
ATOM 1385 C C . PHE A 1 175 ? -4.531 -2.963 20.119 1.00 94.06 175 PHE A C 1
ATOM 1387 O O . PHE A 1 175 ? -3.430 -2.908 19.589 1.00 94.06 175 PHE A O 1
ATOM 1394 N N . ASP A 1 176 ? -4.687 -3.306 21.398 1.00 96.19 176 ASP A N 1
ATOM 1395 C CA . ASP A 1 176 ? -3.555 -3.583 22.288 1.00 96.19 176 ASP A CA 1
ATOM 1396 C C . ASP A 1 176 ? -2.732 -4.785 21.789 1.00 96.19 176 ASP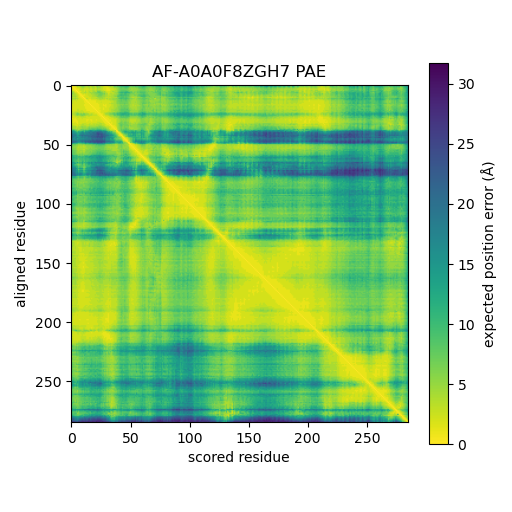 A C 1
ATOM 1398 O O . ASP A 1 176 ? -1.501 -4.743 21.760 1.00 96.19 176 ASP A O 1
ATOM 1402 N N . ARG A 1 177 ? -3.395 -5.848 21.302 1.00 94.69 177 ARG A N 1
ATOM 1403 C CA . ARG A 1 177 ? -2.701 -6.994 20.685 1.00 94.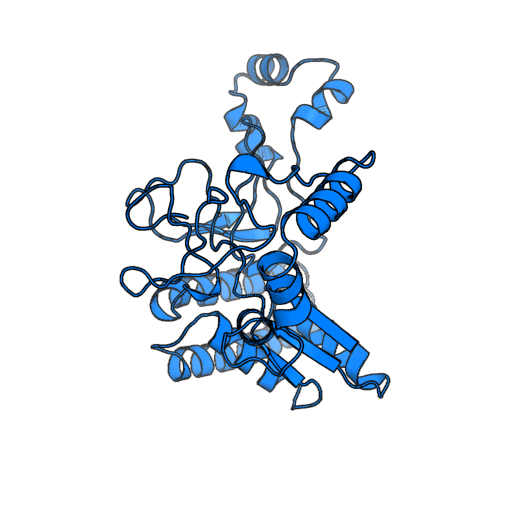69 177 ARG A CA 1
ATOM 1404 C C . ARG A 1 177 ? -1.984 -6.614 19.393 1.00 94.69 177 ARG A C 1
ATOM 1406 O O . ARG A 1 177 ? -0.876 -7.093 19.164 1.00 94.69 177 ARG A O 1
ATOM 1413 N N . GLN A 1 178 ? -2.613 -5.807 18.537 1.00 91.88 178 GLN A N 1
ATOM 1414 C CA . GLN A 1 178 ? -1.991 -5.379 17.283 1.00 91.88 178 GLN A CA 1
ATOM 1415 C C . GLN A 1 178 ? -0.829 -4.417 17.519 1.00 91.88 178 GLN A C 1
ATOM 1417 O O . GLN A 1 178 ? 0.201 -4.566 16.874 1.00 91.88 178 GLN A O 1
ATOM 1422 N N . GLN A 1 179 ? -0.953 -3.502 18.478 1.00 93.50 179 GLN A N 1
ATOM 1423 C CA . GLN A 1 179 ? 0.108 -2.583 18.871 1.00 93.50 179 GLN A CA 1
ATOM 1424 C C . GLN A 1 179 ? 1.315 -3.349 19.429 1.00 93.50 179 GLN A C 1
ATOM 1426 O O . GLN A 1 179 ? 2.440 -3.126 18.993 1.00 93.50 179 GLN A O 1
ATOM 1431 N N . GLY A 1 180 ? 1.084 -4.329 20.310 1.00 94.38 180 GLY A N 1
ATOM 1432 C CA . GLY A 1 180 ? 2.157 -5.182 20.824 1.00 94.38 180 GLY A CA 1
ATOM 1433 C C . GLY A 1 180 ? 2.825 -6.047 19.746 1.00 94.38 180 GLY A C 1
ATOM 1434 O O . GLY A 1 180 ? 4.014 -6.346 19.847 1.00 94.38 180 GLY A O 1
ATOM 1435 N N . LEU A 1 181 ? 2.092 -6.454 18.703 1.00 93.81 181 LEU A N 1
ATOM 1436 C CA . LEU A 1 181 ? 2.673 -7.133 17.540 1.00 93.81 181 LEU A CA 1
ATOM 1437 C C . LEU A 1 181 ? 3.496 -6.164 16.681 1.00 93.81 181 LEU A C 1
ATOM 1439 O O . LEU A 1 181 ? 4.632 -6.485 16.341 1.00 93.81 181 LEU A O 1
ATOM 1443 N N . LEU A 1 182 ? 2.954 -4.979 16.385 1.00 93.38 182 LEU A N 1
ATOM 1444 C CA . LEU A 1 182 ? 3.641 -3.920 15.648 1.00 93.38 182 LEU A CA 1
ATOM 1445 C C . LEU A 1 182 ? 4.978 -3.579 16.308 1.00 93.38 182 LEU A C 1
ATOM 1447 O O . LEU A 1 182 ? 5.998 -3.560 15.634 1.00 93.38 182 LEU A O 1
ATOM 1451 N N . GLU A 1 183 ? 5.006 -3.367 17.623 1.00 95.56 183 GLU A N 1
ATOM 1452 C CA . GLU A 1 183 ? 6.235 -3.039 18.355 1.00 95.56 183 GLU A CA 1
ATOM 1453 C C . GLU A 1 183 ? 7.300 -4.134 18.249 1.00 95.56 183 GLU A C 1
ATOM 1455 O O . GLU A 1 183 ? 8.474 -3.831 18.028 1.00 95.56 183 GLU A O 1
ATOM 1460 N N . LYS A 1 184 ? 6.897 -5.406 18.345 1.00 96.31 184 LYS A N 1
ATOM 1461 C CA . LYS A 1 184 ? 7.805 -6.547 18.162 1.00 96.31 184 LYS A CA 1
ATOM 1462 C C . LYS A 1 184 ? 8.371 -6.596 16.748 1.00 96.31 184 LYS A C 1
ATOM 1464 O O . LYS A 1 184 ? 9.572 -6.789 16.589 1.00 96.31 184 LYS A O 1
ATOM 1469 N N . LEU A 1 185 ? 7.524 -6.406 15.738 1.00 95.88 185 LEU A N 1
ATOM 1470 C CA . LEU A 1 185 ? 7.943 -6.421 14.337 1.00 95.88 185 LEU A CA 1
ATOM 1471 C C . LEU A 1 185 ? 8.838 -5.221 14.001 1.00 95.88 185 LEU A C 1
ATOM 1473 O O . LEU A 1 185 ? 9.871 -5.390 13.365 1.00 95.88 185 LEU A O 1
ATOM 1477 N N . LEU A 1 186 ? 8.509 -4.025 14.495 1.00 95.56 186 LEU A N 1
ATOM 1478 C CA . LEU A 1 186 ? 9.347 -2.830 14.351 1.00 95.56 186 LEU A CA 1
ATOM 1479 C C . LEU A 1 186 ? 10.738 -3.025 14.964 1.00 95.56 186 LEU A C 1
ATOM 1481 O O . LEU A 1 186 ? 11.712 -2.494 14.439 1.00 95.56 186 LEU A O 1
ATOM 1485 N N . ALA A 1 187 ? 10.835 -3.757 16.077 1.00 96.25 187 ALA A N 1
ATOM 1486 C CA . ALA A 1 187 ? 12.117 -4.099 16.682 1.00 96.25 187 ALA A CA 1
ATOM 1487 C C . ALA A 1 187 ? 12.872 -5.166 15.870 1.00 96.25 187 ALA A C 1
ATOM 1489 O O . ALA A 1 187 ? 14.069 -5.017 15.642 1.00 96.25 187 ALA A O 1
ATOM 1490 N N . ALA A 1 188 ? 12.182 -6.218 15.417 1.00 97.00 188 ALA A N 1
ATOM 1491 C CA . ALA A 1 188 ? 12.780 -7.313 14.652 1.00 97.00 188 ALA A CA 1
ATOM 1492 C C . ALA A 1 188 ? 13.300 -6.869 13.274 1.00 97.00 188 ALA A C 1
ATOM 1494 O O . ALA A 1 188 ? 14.341 -7.344 12.831 1.00 97.00 188 ALA A O 1
ATOM 1495 N N . HIS A 1 189 ? 12.609 -5.926 12.632 1.00 96.38 189 HIS A N 1
ATOM 1496 C CA . HIS A 1 189 ? 12.951 -5.398 11.312 1.00 96.38 189 HIS A CA 1
ATOM 1497 C C . HIS A 1 189 ? 13.515 -3.976 11.383 1.00 96.38 189 HIS A C 1
ATOM 1499 O O . HIS A 1 189 ? 13.355 -3.218 10.435 1.00 96.38 189 HIS A O 1
ATOM 1505 N N . ALA A 1 190 ? 14.168 -3.580 12.482 1.00 94.94 190 ALA A N 1
ATOM 1506 C CA . ALA A 1 190 ? 14.659 -2.207 12.658 1.00 94.94 190 ALA A CA 1
ATOM 1507 C C . ALA A 1 190 ? 15.545 -1.714 11.496 1.00 94.94 190 ALA A C 1
ATOM 1509 O O . ALA A 1 190 ? 15.556 -0.518 11.208 1.00 94.94 190 ALA A O 1
ATOM 1510 N N . ASP A 1 191 ? 16.234 -2.637 10.821 1.00 94.06 191 ASP A N 1
ATOM 1511 C CA . ASP A 1 191 ? 17.124 -2.377 9.684 1.00 94.06 191 ASP A CA 1
ATOM 1512 C C . ASP A 1 191 ? 16.619 -3.000 8.371 1.00 94.06 191 ASP A C 1
ATOM 1514 O O . ASP A 1 191 ? 17.337 -3.001 7.375 1.00 94.06 191 ASP A O 1
ATOM 1518 N N . GLY A 1 192 ? 15.397 -3.538 8.381 1.00 93.56 192 GLY A N 1
ATOM 1519 C CA . GLY A 1 192 ? 14.757 -4.179 7.237 1.00 93.56 192 GLY A CA 1
ATOM 1520 C C . GLY A 1 192 ? 13.801 -3.255 6.483 1.00 93.56 192 GLY A C 1
ATOM 1521 O O . GLY A 1 192 ? 13.747 -2.035 6.701 1.00 93.56 192 GLY A O 1
ATOM 1522 N N . THR A 1 193 ? 13.009 -3.859 5.603 1.00 91.75 193 THR A N 1
ATOM 1523 C CA . THR A 1 193 ? 12.031 -3.156 4.762 1.00 91.75 193 THR A CA 1
ATOM 1524 C C . THR A 1 193 ? 10.607 -3.269 5.309 1.00 91.75 193 THR A C 1
ATOM 1526 O O . THR A 1 193 ? 10.266 -4.161 6.092 1.00 91.75 193 THR A O 1
ATOM 1529 N N . LEU A 1 194 ? 9.737 -2.354 4.881 1.00 90.62 194 LEU A N 1
ATOM 1530 C CA . LEU A 1 194 ? 8.305 -2.399 5.177 1.00 90.62 194 LEU A CA 1
ATOM 1531 C C . LEU A 1 194 ? 7.663 -3.705 4.688 1.00 90.62 194 LEU A C 1
ATOM 1533 O O . LEU A 1 194 ? 6.801 -4.265 5.362 1.00 90.62 194 LEU A O 1
ATOM 1537 N N . VAL A 1 195 ? 8.100 -4.199 3.531 1.00 90.81 195 VAL A N 1
ATOM 1538 C CA . VAL A 1 195 ? 7.571 -5.414 2.903 1.00 90.81 195 VAL A CA 1
ATOM 1539 C C . VAL A 1 195 ? 7.904 -6.649 3.737 1.00 90.81 195 VAL A C 1
ATOM 1541 O O . VAL A 1 195 ? 7.027 -7.484 3.965 1.00 90.81 195 VAL A O 1
ATOM 1544 N N . GLU A 1 196 ? 9.128 -6.745 4.263 1.00 92.94 196 GLU A N 1
ATOM 1545 C CA . GLU A 1 196 ? 9.514 -7.815 5.191 1.00 92.94 196 GLU A CA 1
ATOM 1546 C C . GLU A 1 196 ? 8.662 -7.781 6.463 1.00 92.94 196 GLU A C 1
ATOM 1548 O O . GLU A 1 196 ? 8.118 -8.808 6.873 1.00 92.94 196 GLU A O 1
ATOM 1553 N N . LEU A 1 197 ? 8.473 -6.586 7.036 1.00 94.00 197 LEU A N 1
ATOM 1554 C CA . LEU A 1 197 ? 7.617 -6.385 8.204 1.00 94.00 197 LEU A CA 1
ATOM 1555 C C . LEU A 1 197 ? 6.175 -6.841 7.928 1.00 94.00 197 LEU A C 1
ATOM 1557 O O . LEU A 1 197 ? 5.566 -7.507 8.766 1.00 94.00 197 LEU A O 1
ATOM 1561 N N . TYR A 1 198 ? 5.614 -6.506 6.764 1.00 92.75 198 TYR A N 1
ATOM 1562 C CA . TYR A 1 198 ? 4.259 -6.904 6.372 1.00 92.75 198 TYR A CA 1
ATOM 1563 C C . TYR A 1 198 ? 4.119 -8.398 6.104 1.00 92.75 198 TYR A C 1
ATOM 1565 O O . TYR A 1 198 ? 3.129 -9.002 6.533 1.00 92.75 198 TYR A O 1
ATOM 1573 N N . ARG A 1 199 ? 5.105 -9.015 5.451 1.00 93.88 199 ARG A N 1
ATOM 1574 C CA . ARG A 1 199 ? 5.141 -10.465 5.251 1.00 93.88 199 ARG A CA 1
ATOM 1575 C C . ARG A 1 199 ? 5.107 -11.192 6.594 1.00 93.88 199 ARG A C 1
ATOM 1577 O O . ARG A 1 199 ? 4.294 -12.098 6.778 1.00 93.88 199 ARG A O 1
ATOM 1584 N N . ASP A 1 200 ? 5.930 -10.765 7.546 1.00 94.00 200 ASP A N 1
ATOM 1585 C CA . ASP A 1 200 ? 6.039 -11.417 8.852 1.00 94.00 200 ASP A CA 1
ATOM 1586 C C . ASP A 1 200 ? 4.814 -11.115 9.742 1.00 94.00 200 ASP A C 1
ATOM 1588 O O . ASP A 1 200 ? 4.355 -11.980 10.498 1.00 94.00 200 ASP A O 1
ATOM 1592 N N . TRP A 1 201 ? 4.178 -9.949 9.570 1.00 92.62 201 TRP A N 1
ATOM 1593 C CA . TRP A 1 201 ? 2.864 -9.664 10.156 1.00 92.62 201 TRP A CA 1
ATOM 1594 C C . TRP A 1 201 ? 1.797 -10.643 9.659 1.00 92.62 201 TRP A C 1
ATOM 1596 O O . TRP A 1 201 ? 1.089 -11.258 10.468 1.00 92.62 201 TRP A O 1
ATOM 1606 N N . LEU A 1 202 ? 1.677 -10.818 8.337 1.00 92.62 202 LEU A N 1
ATOM 1607 C CA . LEU A 1 202 ? 0.743 -11.776 7.744 1.00 92.62 202 LEU A CA 1
ATOM 1608 C C . LEU A 1 202 ? 1.046 -13.197 8.201 1.00 92.62 202 LEU A C 1
ATOM 1610 O O . LEU A 1 202 ? 0.116 -13.924 8.549 1.00 92.62 202 LEU A O 1
ATOM 1614 N N . ALA A 1 203 ? 2.319 -13.588 8.259 1.00 92.56 203 ALA A N 1
ATOM 1615 C CA . ALA A 1 203 ? 2.722 -14.906 8.736 1.00 92.56 203 ALA A CA 1
ATOM 1616 C C . ALA A 1 203 ? 2.185 -15.166 10.152 1.00 92.56 203 ALA A C 1
ATOM 1618 O O . ALA A 1 203 ? 1.524 -16.184 10.391 1.00 92.56 203 ALA A O 1
ATOM 1619 N N . GLY A 1 204 ? 2.369 -14.199 11.061 1.00 89.19 204 GLY A N 1
ATOM 1620 C CA . GLY A 1 204 ? 1.835 -14.255 12.422 1.00 89.19 204 GLY A CA 1
ATOM 1621 C C . GLY A 1 204 ? 0.304 -14.315 12.471 1.00 89.19 204 GLY A C 1
ATOM 1622 O O . GLY A 1 204 ? -0.267 -15.017 13.306 1.00 89.19 204 GLY A O 1
ATOM 1623 N N . ALA A 1 205 ? -0.385 -13.634 11.553 1.00 87.44 205 ALA A N 1
ATOM 1624 C CA . ALA A 1 205 ? -1.841 -13.678 11.464 1.00 87.44 205 ALA A CA 1
ATOM 1625 C C . ALA A 1 205 ? -2.378 -14.986 10.844 1.00 87.44 205 ALA A C 1
ATOM 1627 O O . ALA A 1 205 ? -3.475 -15.423 11.198 1.00 87.44 205 ALA A O 1
ATOM 1628 N N . LEU A 1 206 ? -1.668 -15.609 9.907 1.00 90.75 206 LEU A N 1
ATOM 1629 C CA . LEU A 1 206 ? -2.165 -16.747 9.124 1.00 90.75 206 LEU A CA 1
ATOM 1630 C C . LEU A 1 206 ? -1.741 -18.107 9.686 1.00 90.75 206 LEU A C 1
ATOM 1632 O O . LEU A 1 206 ? -2.340 -19.120 9.314 1.00 90.75 206 LEU A O 1
ATOM 1636 N N . GLY A 1 207 ? -0.746 -18.150 10.576 1.00 87.31 207 GLY A N 1
ATOM 1637 C CA . GLY A 1 207 ? -0.324 -19.377 11.257 1.00 87.31 207 GLY A CA 1
ATOM 1638 C C . GLY A 1 207 ? 0.154 -20.475 10.301 1.00 87.31 207 GLY A C 1
ATOM 1639 O O . GLY A 1 207 ? -0.101 -21.648 10.548 1.00 87.31 207 GLY A O 1
ATOM 1640 N N . GLY A 1 208 ? 0.772 -20.100 9.175 1.00 88.06 208 GLY A N 1
ATOM 1641 C CA . GLY A 1 208 ? 1.325 -21.037 8.185 1.00 88.06 208 GLY A CA 1
ATOM 1642 C C . GLY A 1 208 ? 0.315 -21.668 7.218 1.00 88.06 208 GLY A C 1
ATOM 1643 O O . GLY A 1 208 ? 0.704 -22.461 6.370 1.00 88.06 208 GLY A O 1
ATOM 1644 N N . SER A 1 209 ? -0.969 -21.306 7.295 1.00 89.75 209 SER A N 1
ATOM 1645 C CA . SER A 1 209 ? -2.010 -21.833 6.391 1.00 89.75 209 SER A CA 1
ATOM 1646 C C . SER A 1 209 ? -1.915 -21.337 4.938 1.00 89.75 209 SER A C 1
ATOM 1648 O O . SER A 1 209 ? -2.635 -21.824 4.067 1.00 89.75 209 SER A O 1
ATOM 1650 N N . VAL A 1 210 ? -1.042 -20.363 4.678 1.00 93.50 210 VAL A N 1
ATOM 1651 C CA . VAL A 1 210 ? -0.853 -19.693 3.389 1.00 93.50 210 VAL A CA 1
ATOM 1652 C C . VAL A 1 210 ? 0.644 -19.535 3.152 1.00 93.50 210 VAL A C 1
ATOM 1654 O O . VAL A 1 210 ? 1.360 -19.081 4.045 1.00 93.50 210 VAL A O 1
ATOM 1657 N N . GLY A 1 211 ? 1.119 -19.889 1.956 1.00 94.38 211 GLY A N 1
ATOM 1658 C CA . GLY A 1 211 ? 2.493 -19.602 1.547 1.00 94.38 211 GLY A CA 1
ATOM 1659 C C . GLY A 1 211 ? 2.664 -18.110 1.271 1.00 94.38 211 GLY A C 1
ATOM 1660 O O . GLY A 1 211 ? 1.845 -17.532 0.559 1.00 94.38 211 GLY A O 1
ATOM 1661 N N . LEU A 1 212 ? 3.713 -17.494 1.807 1.00 94.88 212 LEU A N 1
ATOM 1662 C CA . LEU A 1 212 ? 3.992 -16.065 1.647 1.00 94.88 212 LEU A CA 1
ATOM 1663 C C . LEU A 1 212 ? 5.294 -15.856 0.868 1.00 94.88 212 LEU A C 1
ATOM 1665 O O . LEU A 1 212 ? 6.232 -16.632 1.044 1.00 94.88 212 LEU A O 1
ATOM 1669 N N . GLY A 1 213 ? 5.339 -14.828 0.025 1.00 92.38 213 GLY A N 1
ATOM 1670 C CA . GLY A 1 213 ? 6.526 -14.411 -0.729 1.00 92.38 213 GLY A CA 1
ATOM 1671 C C . GLY A 1 213 ? 6.475 -12.925 -1.086 1.00 92.38 213 GLY A C 1
ATOM 1672 O O . GLY A 1 213 ? 5.533 -12.230 -0.698 1.00 92.38 213 GLY A O 1
ATOM 1673 N N . MET A 1 214 ? 7.471 -12.446 -1.826 1.00 91.56 214 MET A N 1
ATOM 1674 C CA . MET A 1 214 ? 7.525 -11.079 -2.370 1.00 91.56 214 MET A CA 1
ATOM 1675 C C . MET A 1 214 ? 7.359 -11.106 -3.890 1.00 91.56 214 MET A C 1
ATOM 1677 O O . MET A 1 214 ? 7.763 -12.067 -4.548 1.00 91.56 214 MET A O 1
ATOM 1681 N N . THR A 1 215 ? 6.737 -10.084 -4.469 1.00 89.44 215 THR A N 1
ATOM 1682 C CA . THR A 1 215 ? 6.437 -10.071 -5.911 1.00 89.44 215 THR A CA 1
ATOM 1683 C C . THR A 1 215 ? 7.714 -10.051 -6.747 1.00 89.44 215 THR A C 1
ATOM 1685 O O . THR A 1 215 ? 7.794 -10.751 -7.760 1.00 89.44 215 THR A O 1
ATOM 1688 N N . SER A 1 216 ? 8.757 -9.372 -6.272 1.00 86.56 216 SER A N 1
ATOM 1689 C CA . SER A 1 216 ? 10.104 -9.418 -6.852 1.00 86.56 216 SER A CA 1
ATOM 1690 C C . SER A 1 216 ? 10.699 -10.833 -6.966 1.00 86.56 216 SER A C 1
ATOM 1692 O O . SER A 1 216 ? 11.408 -11.116 -7.932 1.00 86.56 216 SER A O 1
ATOM 1694 N N . GLU A 1 217 ? 10.369 -11.768 -6.066 1.00 87.12 217 GLU A N 1
ATOM 1695 C CA . GLU A 1 217 ? 10.860 -13.159 -6.113 1.00 87.12 217 GLU A CA 1
ATOM 1696 C C . GLU A 1 217 ? 10.286 -13.952 -7.299 1.00 87.12 217 GLU A C 1
ATOM 1698 O O . GLU A 1 217 ? 10.866 -14.952 -7.725 1.00 87.12 217 GLU A O 1
ATOM 1703 N N . LEU A 1 218 ? 9.143 -13.533 -7.853 1.00 84.69 218 LEU A N 1
ATOM 1704 C CA . LEU A 1 218 ? 8.506 -14.222 -8.981 1.00 84.69 218 LEU A CA 1
ATOM 1705 C C . LEU A 1 218 ? 9.298 -14.096 -10.280 1.00 84.69 218 LEU A C 1
ATOM 1707 O O . LEU A 1 218 ? 9.199 -14.979 -11.137 1.00 84.69 218 LEU A O 1
ATOM 1711 N N . PHE A 1 219 ? 10.043 -13.000 -10.411 1.00 79.06 219 PHE A N 1
ATOM 1712 C CA . PHE A 1 219 ? 10.796 -12.616 -11.600 1.00 79.06 219 PHE A CA 1
ATOM 1713 C C . PHE A 1 219 ? 12.240 -12.237 -11.236 1.00 79.06 219 PHE A C 1
ATOM 1715 O O . PHE A 1 219 ? 12.852 -11.401 -11.896 1.00 79.06 219 PHE A O 1
ATOM 1722 N N . SER A 1 220 ? 12.785 -12.821 -10.165 1.00 81.56 220 SER A N 1
ATOM 1723 C CA . SER A 1 220 ? 14.194 -12.655 -9.809 1.00 81.56 220 SER A CA 1
ATOM 1724 C C . SER A 1 220 ? 15.086 -13.438 -10.772 1.00 81.56 220 SER A C 1
ATOM 1726 O O . SER A 1 220 ? 14.655 -14.416 -11.388 1.00 81.56 220 SER A O 1
ATOM 1728 N N . LEU A 1 221 ? 16.345 -13.016 -10.942 1.00 76.88 221 LEU A N 1
ATOM 1729 C CA . LEU A 1 221 ? 17.282 -13.701 -11.851 1.00 76.88 221 LEU A CA 1
ATOM 1730 C C . LEU A 1 221 ? 17.504 -15.170 -11.454 1.00 76.88 221 LEU A C 1
ATOM 1732 O O . LEU A 1 221 ? 17.754 -16.004 -12.318 1.00 76.88 221 LEU A O 1
ATOM 1736 N N . ASP A 1 222 ? 17.306 -15.484 -10.175 1.00 80.31 222 ASP A N 1
ATOM 1737 C CA . ASP A 1 222 ? 17.390 -16.831 -9.608 1.00 80.31 222 ASP A CA 1
ATOM 1738 C C . ASP A 1 222 ? 16.051 -17.597 -9.642 1.00 80.31 222 ASP A C 1
ATOM 1740 O O . ASP A 1 222 ? 15.926 -18.680 -9.062 1.00 80.31 222 ASP A O 1
ATOM 1744 N N . ALA A 1 223 ? 15.017 -17.046 -10.287 1.00 81.56 223 ALA A N 1
ATOM 1745 C CA . ALA A 1 223 ? 13.705 -17.672 -10.355 1.00 81.56 223 ALA A CA 1
ATOM 1746 C C . ALA A 1 223 ? 13.747 -19.006 -11.132 1.00 81.56 223 ALA A C 1
ATOM 1748 O O . ALA A 1 223 ? 14.544 -19.172 -12.061 1.00 81.56 223 ALA A O 1
ATOM 1749 N N . PRO A 1 224 ? 12.859 -19.968 -10.804 1.00 81.50 224 PRO A N 1
ATOM 1750 C CA . PRO A 1 224 ? 12.835 -21.266 -11.466 1.00 81.50 224 PRO A CA 1
ATOM 1751 C C . PRO A 1 224 ? 12.721 -21.174 -12.999 1.00 81.50 224 PRO A C 1
ATOM 1753 O O . PRO A 1 224 ? 12.052 -20.264 -13.510 1.00 81.50 224 PRO A O 1
ATOM 1756 N N . PRO A 1 225 ? 13.279 -22.155 -13.738 1.00 76.06 225 PRO A N 1
ATOM 1757 C CA . PRO A 1 225 ? 13.183 -22.208 -15.194 1.00 76.06 225 PRO A CA 1
ATOM 1758 C C . PRO A 1 225 ? 11.744 -22.027 -15.690 1.00 76.06 225 PRO A C 1
ATOM 1760 O O . PRO A 1 225 ? 10.801 -22.592 -15.134 1.00 76.06 225 PRO A O 1
ATOM 1763 N N . GLY A 1 226 ? 11.572 -21.222 -16.740 1.00 79.88 226 GLY A N 1
ATOM 1764 C CA . GLY A 1 226 ? 10.266 -20.898 -17.319 1.00 79.88 226 GLY A CA 1
ATOM 1765 C C . GLY A 1 226 ? 9.608 -19.627 -16.770 1.00 79.88 226 GLY A C 1
ATOM 1766 O O . GLY A 1 226 ? 8.721 -19.089 -17.429 1.00 79.88 226 GLY A O 1
ATOM 1767 N N . ARG A 1 227 ? 10.069 -19.070 -15.638 1.00 82.12 227 ARG A N 1
ATOM 1768 C CA . ARG A 1 227 ? 9.637 -17.729 -15.180 1.00 82.12 227 ARG A CA 1
ATOM 1769 C C . ARG A 1 227 ? 10.089 -16.610 -16.118 1.00 82.12 227 ARG A C 1
ATOM 1771 O O . ARG A 1 227 ? 9.409 -15.596 -16.238 1.00 82.12 227 ARG A O 1
ATOM 1778 N N . TRP A 1 228 ? 11.169 -16.863 -16.848 1.00 83.50 228 TRP A N 1
ATOM 1779 C CA . TRP A 1 228 ? 11.736 -15.980 -17.858 1.00 83.50 228 TRP A CA 1
ATOM 1780 C C . TRP A 1 228 ? 11.252 -16.264 -19.278 1.00 83.50 228 TRP A C 1
ATOM 1782 O O . TRP A 1 228 ? 11.631 -15.534 -20.183 1.00 83.50 228 TRP A O 1
ATOM 1792 N N . ALA A 1 229 ? 10.377 -17.254 -19.496 1.00 86.94 229 ALA A N 1
ATOM 1793 C CA . ALA A 1 2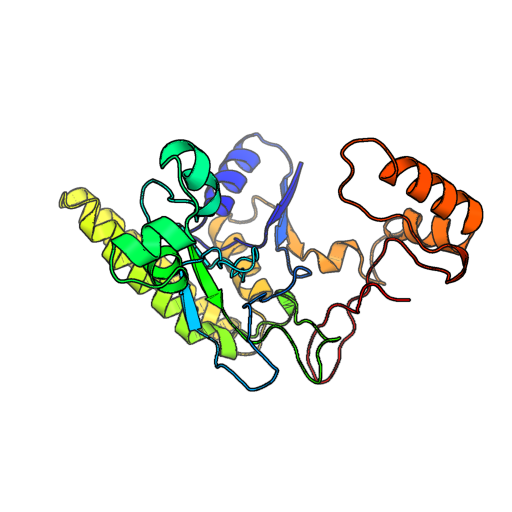29 ? 10.019 -17.714 -20.842 1.00 86.94 229 ALA A CA 1
ATOM 1794 C C . ALA A 1 229 ? 9.488 -16.594 -21.753 1.00 86.94 229 ALA A C 1
ATOM 1796 O O . ALA A 1 229 ? 9.762 -16.580 -22.950 1.00 86.94 229 ALA A O 1
ATOM 1797 N N . MET A 1 230 ? 8.745 -15.630 -21.193 1.00 86.06 230 MET A N 1
ATOM 1798 C CA . MET A 1 230 ? 8.258 -14.489 -21.969 1.00 86.06 230 MET A CA 1
ATOM 1799 C C . MET A 1 230 ? 9.389 -13.515 -22.315 1.00 86.06 230 MET A C 1
ATOM 1801 O O . MET A 1 230 ? 9.448 -13.048 -23.446 1.00 86.06 230 MET A O 1
ATOM 1805 N N . LEU A 1 231 ? 10.311 -13.239 -21.388 1.00 88.00 231 LEU A N 1
ATOM 1806 C CA . LEU A 1 231 ? 11.497 -12.433 -21.686 1.00 88.00 231 LEU A CA 1
ATOM 1807 C C . LEU A 1 231 ? 12.376 -13.138 -22.724 1.00 88.00 231 LEU A C 1
ATOM 1809 O O . LEU A 1 231 ? 12.748 -12.530 -23.717 1.00 88.00 231 LEU A O 1
ATOM 1813 N N . GLU A 1 232 ? 12.645 -14.428 -22.539 1.00 89.12 232 GLU A N 1
ATOM 1814 C CA . GLU A 1 232 ? 13.402 -15.262 -23.475 1.00 89.12 232 GLU A CA 1
ATOM 1815 C C . GLU A 1 232 ? 12.782 -15.252 -24.877 1.00 89.12 232 GLU A C 1
ATOM 1817 O O . GLU A 1 232 ? 13.512 -15.155 -25.861 1.00 89.12 232 GLU A O 1
ATOM 1822 N N . LEU A 1 233 ? 11.448 -15.292 -24.982 1.00 91.19 233 LEU A N 1
ATOM 1823 C CA . LEU A 1 233 ? 10.745 -15.157 -26.258 1.00 91.19 233 LEU A CA 1
ATOM 1824 C C . LEU A 1 233 ? 11.031 -13.801 -26.914 1.00 91.19 233 LEU A C 1
ATOM 1826 O O . LEU A 1 233 ? 11.385 -13.767 -28.088 1.00 91.19 233 LEU A O 1
ATOM 1830 N N . PHE A 1 234 ? 10.928 -12.702 -26.163 1.00 92.81 234 PHE A N 1
ATOM 1831 C CA . PHE A 1 234 ? 11.252 -11.364 -26.670 1.00 92.81 234 PHE A CA 1
ATOM 1832 C C . PHE A 1 234 ? 12.730 -11.211 -27.050 1.00 92.81 234 PHE A C 1
ATOM 1834 O O . PHE A 1 234 ? 13.036 -10.525 -28.018 1.00 92.81 234 PHE A O 1
ATOM 1841 N N . LEU A 1 235 ? 13.645 -11.845 -26.314 1.00 90.94 235 LEU A N 1
ATOM 1842 C CA . LEU A 1 235 ? 15.080 -11.805 -26.609 1.00 90.94 235 LEU A CA 1
ATOM 1843 C C . LEU A 1 235 ? 15.451 -12.662 -27.826 1.00 90.94 235 LEU A C 1
ATOM 1845 O O . LEU A 1 235 ? 16.396 -12.336 -28.540 1.00 90.94 235 LEU A O 1
ATOM 1849 N N . LYS A 1 236 ? 14.729 -13.762 -28.063 1.00 94.62 236 LYS A N 1
ATOM 1850 C CA . LYS A 1 236 ? 14.987 -14.687 -29.173 1.00 94.62 236 LYS A CA 1
ATOM 1851 C C . LYS A 1 236 ? 14.303 -14.265 -30.473 1.00 94.62 236 LYS A C 1
ATOM 1853 O O . LYS A 1 236 ? 14.879 -14.463 -31.538 1.00 94.62 236 LYS A O 1
ATOM 1858 N N . ASP A 1 237 ? 13.084 -13.743 -30.386 1.00 95.69 237 ASP A N 1
ATOM 1859 C CA . ASP A 1 237 ? 12.218 -13.449 -31.530 1.00 95.69 237 ASP A CA 1
ATOM 1860 C C . ASP A 1 237 ? 11.494 -12.109 -31.338 1.00 95.69 237 ASP A C 1
ATOM 1862 O O . ASP A 1 237 ? 10.268 -12.020 -31.217 1.00 95.69 237 ASP A O 1
ATOM 1866 N N . TYR A 1 238 ? 12.304 -11.054 -31.226 1.00 95.38 238 TYR A N 1
ATOM 1867 C CA . TYR A 1 238 ? 11.846 -9.718 -30.862 1.00 95.38 238 TYR A CA 1
ATOM 1868 C C . TYR A 1 238 ? 10.748 -9.194 -31.790 1.00 95.38 238 TYR A C 1
ATOM 1870 O O . TYR A 1 238 ? 9.690 -8.786 -31.313 1.00 95.38 238 TYR A O 1
ATOM 1878 N N . ASP A 1 239 ? 10.972 -9.233 -33.105 1.00 95.94 239 ASP A N 1
ATOM 1879 C CA . ASP A 1 239 ? 10.050 -8.647 -34.082 1.00 95.94 239 ASP A CA 1
ATOM 1880 C C . ASP A 1 239 ? 8.674 -9.323 -34.037 1.00 95.94 239 ASP A C 1
ATOM 1882 O O . ASP A 1 239 ? 7.641 -8.643 -34.039 1.00 95.94 239 ASP A O 1
ATOM 1886 N N . GLN A 1 240 ? 8.641 -10.656 -33.930 1.00 95.75 240 GLN A N 1
ATOM 1887 C CA . GLN A 1 240 ? 7.390 -11.398 -33.824 1.00 95.75 240 GLN A CA 1
ATOM 1888 C C . GLN A 1 240 ? 6.696 -11.133 -32.483 1.00 95.75 240 GLN A C 1
ATOM 1890 O O . GLN A 1 240 ? 5.498 -10.834 -32.456 1.00 95.75 240 GLN A O 1
ATOM 1895 N N . ALA A 1 241 ? 7.427 -11.217 -31.369 1.00 95.75 241 ALA A N 1
ATOM 1896 C CA . ALA A 1 241 ? 6.868 -11.025 -30.033 1.00 95.75 241 ALA A CA 1
ATOM 1897 C C . ALA A 1 241 ? 6.327 -9.599 -29.837 1.00 95.75 241 ALA A C 1
ATOM 1899 O O . ALA A 1 241 ? 5.193 -9.412 -29.381 1.00 95.75 241 ALA A O 1
ATOM 1900 N N . ALA A 1 242 ? 7.095 -8.587 -30.247 1.00 94.94 242 ALA A N 1
ATOM 1901 C CA . ALA A 1 242 ? 6.690 -7.191 -30.174 1.00 94.94 242 ALA A CA 1
ATOM 1902 C C . ALA A 1 242 ? 5.535 -6.879 -31.138 1.00 94.94 242 ALA A C 1
ATOM 1904 O O . ALA A 1 242 ? 4.624 -6.130 -30.779 1.00 94.94 242 ALA A O 1
ATOM 1905 N N . GLY A 1 243 ? 5.510 -7.503 -32.322 1.00 95.19 243 GLY A N 1
ATOM 1906 C CA . GLY A 1 243 ? 4.384 -7.427 -33.252 1.00 95.19 243 GLY A CA 1
ATOM 1907 C C . GLY A 1 243 ? 3.077 -7.936 -32.637 1.00 95.19 243 GLY A C 1
ATOM 1908 O O . GLY A 1 243 ? 2.060 -7.242 -32.690 1.00 95.19 243 GLY A O 1
ATOM 1909 N N . LEU A 1 244 ? 3.108 -9.106 -31.992 1.00 94.44 244 LEU A N 1
ATOM 1910 C CA . LEU A 1 244 ? 1.945 -9.690 -31.310 1.00 94.44 244 LEU A CA 1
ATOM 1911 C C . LEU A 1 244 ? 1.482 -8.845 -30.116 1.00 94.44 244 LEU A C 1
ATOM 1913 O O . LEU A 1 244 ? 0.279 -8.618 -29.943 1.00 94.44 244 LEU A O 1
ATOM 1917 N N . TYR A 1 245 ? 2.420 -8.332 -29.316 1.00 93.75 245 TYR A N 1
ATOM 1918 C CA . TYR A 1 245 ? 2.101 -7.401 -28.234 1.00 93.75 245 TYR A CA 1
ATOM 1919 C C . TYR A 1 245 ? 1.397 -6.153 -28.778 1.00 93.75 245 TYR A C 1
ATOM 1921 O O . TYR A 1 245 ? 0.312 -5.805 -28.311 1.00 93.75 245 TYR A O 1
ATOM 1929 N N . ASN A 1 246 ? 1.965 -5.519 -29.809 1.00 94.94 246 ASN A N 1
ATOM 1930 C CA . ASN A 1 246 ? 1.428 -4.293 -30.398 1.00 94.94 246 ASN A CA 1
ATOM 1931 C C . ASN A 1 246 ? 0.035 -4.492 -30.997 1.00 94.94 246 ASN A C 1
ATOM 1933 O O . ASN A 1 246 ? -0.829 -3.633 -30.822 1.00 94.94 246 ASN A O 1
ATOM 1937 N N . GLN A 1 247 ? -0.212 -5.632 -31.647 1.00 94.38 247 GLN A N 1
ATOM 1938 C CA . GLN A 1 247 ? -1.548 -5.997 -32.122 1.00 94.38 247 GLN A CA 1
ATOM 1939 C C . GLN A 1 247 ? -2.545 -6.106 -30.963 1.00 94.38 247 GLN A C 1
ATOM 1941 O O . GLN A 1 247 ? -3.651 -5.575 -31.049 1.00 94.38 247 GLN A O 1
ATOM 1946 N N . THR A 1 248 ? -2.134 -6.731 -29.858 1.00 90.38 248 THR A N 1
ATOM 1947 C CA . THR A 1 248 ? -2.985 -6.933 -28.679 1.00 90.38 248 THR A CA 1
ATOM 1948 C C . THR A 1 248 ? -3.344 -5.610 -28.006 1.00 90.38 248 THR A C 1
ATOM 1950 O O . THR A 1 248 ? -4.515 -5.348 -27.736 1.00 90.38 248 THR A O 1
ATOM 1953 N N . VAL A 1 249 ? -2.362 -4.738 -27.764 1.00 90.94 249 VAL A N 1
ATOM 1954 C CA . VAL A 1 249 ? -2.605 -3.458 -27.075 1.00 90.94 249 VAL A CA 1
ATOM 1955 C C . VAL A 1 249 ? -3.265 -2.405 -27.961 1.00 90.94 249 VAL A C 1
ATOM 1957 O O . VAL A 1 249 ? -3.746 -1.406 -27.439 1.00 90.94 249 VAL A O 1
ATOM 1960 N N . SER A 1 250 ? -3.326 -2.629 -29.275 1.00 88.50 250 SER A N 1
ATOM 1961 C CA . SER A 1 250 ? -4.087 -1.785 -30.206 1.00 88.50 250 SER A CA 1
ATOM 1962 C C . SER A 1 250 ? -5.583 -2.122 -30.230 1.00 88.50 250 SER A C 1
ATOM 1964 O O . SER A 1 250 ? -6.355 -1.430 -30.896 1.00 88.50 250 SER A O 1
ATOM 1966 N N . ALA A 1 251 ? -6.019 -3.171 -29.522 1.00 86.00 251 ALA A N 1
ATOM 1967 C CA . ALA A 1 251 ? -7.430 -3.517 -29.422 1.00 86.00 251 ALA A CA 1
ATOM 1968 C C . ALA A 1 251 ? -8.240 -2.399 -28.725 1.00 86.00 251 ALA A C 1
ATOM 1970 O O . ALA A 1 251 ? -7.750 -1.780 -27.770 1.00 86.00 251 ALA A O 1
ATOM 1971 N N . PRO A 1 252 ? -9.495 -2.145 -29.150 1.00 80.62 252 PRO A N 1
ATOM 1972 C CA . PRO A 1 252 ? -10.355 -1.152 -28.514 1.00 80.62 252 PRO A CA 1
ATOM 1973 C C . PRO A 1 252 ? -10.469 -1.366 -26.998 1.00 80.62 252 PRO A C 1
ATOM 1975 O O . PRO A 1 252 ? -10.738 -2.472 -26.537 1.00 80.62 252 PRO A O 1
ATOM 1978 N N . GLY A 1 253 ? -10.280 -0.294 -26.223 1.00 77.00 253 GLY A N 1
ATOM 1979 C CA . GLY A 1 253 ? -10.368 -0.322 -24.757 1.00 77.00 253 GLY A CA 1
ATOM 1980 C C . GLY A 1 253 ? -9.067 -0.676 -24.028 1.00 77.00 253 GLY A C 1
ATOM 1981 O O . GLY A 1 253 ? -9.022 -0.587 -22.800 1.00 77.00 253 GLY A O 1
ATOM 1982 N N . SER A 1 254 ? -7.995 -1.019 -24.748 1.00 74.69 254 SER A N 1
ATOM 1983 C CA . SER A 1 254 ? -6.666 -1.147 -24.151 1.00 74.69 254 SER A CA 1
ATOM 1984 C C . SER A 1 254 ? -6.160 0.209 -23.646 1.00 74.69 254 SER A C 1
ATOM 1986 O O . SER A 1 254 ? -6.231 1.221 -24.342 1.00 74.69 254 SER A O 1
ATOM 1988 N N . LYS A 1 255 ? -5.624 0.222 -22.421 1.00 78.19 255 LYS A N 1
ATOM 1989 C CA . LYS A 1 255 ? -4.933 1.380 -21.823 1.00 78.19 255 LYS A CA 1
ATOM 1990 C C . LYS A 1 255 ? -3.409 1.302 -21.983 1.00 78.19 255 LYS A C 1
ATOM 1992 O O . LYS A 1 255 ? -2.696 2.184 -21.507 1.00 78.19 255 LYS A O 1
ATOM 1997 N N . PHE A 1 256 ? -2.903 0.234 -22.597 1.00 79.25 256 PHE A N 1
ATOM 1998 C CA . PHE A 1 256 ? -1.475 0.025 -22.805 1.00 79.25 256 PHE A CA 1
ATOM 1999 C C . PHE A 1 256 ? -1.026 0.672 -24.111 1.00 79.25 256 PHE A C 1
ATOM 2001 O O . PHE A 1 256 ? -1.750 0.660 -25.104 1.00 79.25 256 PHE A O 1
ATOM 2008 N N . ARG A 1 257 ? 0.184 1.236 -24.108 1.00 86.12 257 ARG A N 1
ATOM 2009 C CA . ARG A 1 257 ? 0.783 1.814 -25.313 1.00 86.12 257 ARG A CA 1
ATOM 2010 C C . ARG A 1 257 ? 1.499 0.722 -26.121 1.00 86.12 257 ARG A C 1
ATOM 2012 O O . ARG A 1 257 ? 2.106 -0.156 -25.507 1.00 86.12 257 ARG A O 1
ATOM 2019 N N . PRO A 1 258 ? 1.501 0.799 -27.459 1.00 90.50 258 PRO A N 1
ATOM 2020 C CA . PRO A 1 258 ? 2.393 -0.010 -28.281 1.00 90.50 258 PRO A CA 1
ATOM 2021 C C . PRO A 1 258 ? 3.869 0.217 -27.919 1.00 90.50 258 PRO A C 1
ATOM 2023 O O . PRO A 1 258 ? 4.265 1.330 -27.562 1.00 90.50 258 PRO A O 1
ATOM 2026 N N . LEU A 1 259 ? 4.675 -0.834 -28.049 1.00 91.69 259 LEU A N 1
ATOM 2027 C CA . LEU A 1 259 ? 6.133 -0.796 -28.002 1.00 91.69 259 LEU A CA 1
ATOM 2028 C C . LEU A 1 259 ? 6.676 -0.075 -29.230 1.00 91.69 259 LEU A C 1
ATOM 2030 O O . LEU A 1 259 ? 6.239 -0.322 -30.363 1.00 91.69 259 LEU A O 1
ATOM 2034 N N . LYS A 1 260 ? 7.694 0.757 -29.018 1.00 91.50 260 LYS A N 1
ATOM 2035 C CA . LYS A 1 260 ? 8.497 1.317 -30.108 1.00 91.50 260 LYS A CA 1
ATOM 2036 C C . LYS A 1 260 ? 9.519 0.290 -30.594 1.00 91.50 260 LYS A C 1
ATOM 2038 O O . LYS A 1 260 ? 10.670 0.297 -30.168 1.00 91.50 260 LYS A O 1
ATOM 2043 N N . THR A 1 261 ? 9.105 -0.563 -31.526 1.00 91.44 261 THR A N 1
ATOM 2044 C CA . THR A 1 261 ? 9.940 -1.664 -32.037 1.00 91.44 261 THR A CA 1
ATOM 2045 C C . THR A 1 261 ? 11.290 -1.208 -32.588 1.00 91.44 261 THR A C 1
ATOM 2047 O O . THR A 1 261 ? 12.309 -1.827 -32.312 1.00 91.44 261 THR A O 1
ATOM 2050 N N . GLY A 1 262 ? 11.333 -0.066 -33.282 1.00 90.12 262 GLY A N 1
ATOM 2051 C CA . GLY A 1 262 ? 12.582 0.508 -33.801 1.00 90.12 262 GLY A CA 1
ATOM 2052 C C . GLY A 1 262 ? 13.586 0.975 -32.735 1.00 90.12 262 GLY A C 1
ATOM 2053 O O . GLY A 1 262 ? 14.716 1.294 -33.088 1.00 90.12 262 GLY A O 1
ATOM 2054 N N . GLN A 1 263 ? 13.186 1.037 -31.460 1.00 90.12 263 GLN A N 1
ATOM 2055 C CA . GLN A 1 263 ? 14.063 1.354 -30.323 1.00 90.12 263 GLN A CA 1
ATOM 2056 C C . GLN A 1 263 ? 14.456 0.104 -29.522 1.00 90.12 263 GLN A C 1
ATOM 2058 O O . GLN A 1 263 ? 15.305 0.193 -28.647 1.00 90.12 263 GLN A O 1
ATOM 2063 N N . GLY A 1 264 ? 13.879 -1.065 -29.823 1.00 87.69 264 GLY A N 1
ATOM 2064 C CA . GLY A 1 264 ? 14.087 -2.260 -29.008 1.00 87.69 264 GLY A CA 1
ATOM 2065 C C . GLY A 1 264 ? 13.286 -2.255 -27.700 1.00 87.69 264 GLY A C 1
ATOM 2066 O O . GLY A 1 264 ? 13.610 -3.031 -26.804 1.00 87.69 264 GLY A O 1
ATOM 2067 N N . GLU A 1 265 ? 12.236 -1.422 -27.583 1.00 88.94 265 GLU A N 1
ATOM 2068 C CA . GLU A 1 265 ? 11.392 -1.360 -26.380 1.00 88.94 265 GLU A CA 1
ATOM 2069 C C . GLU A 1 265 ? 10.849 -2.755 -26.025 1.00 88.94 265 GLU A C 1
ATOM 2071 O O . GLU A 1 265 ? 10.326 -3.479 -26.880 1.00 88.94 265 GLU A O 1
ATOM 2076 N N . LEU A 1 266 ? 10.926 -3.100 -24.741 1.00 88.25 266 LEU A N 1
ATOM 2077 C CA . LEU A 1 266 ? 10.400 -4.336 -24.171 1.00 88.25 266 LEU A CA 1
ATOM 2078 C C . LEU A 1 266 ? 9.173 -4.047 -23.290 1.00 88.25 266 LEU A C 1
ATOM 2080 O O . LEU A 1 266 ? 9.126 -3.009 -22.630 1.00 88.25 266 LEU A O 1
ATOM 2084 N N . PRO A 1 267 ? 8.194 -4.968 -23.188 1.00 85.44 267 PRO A N 1
ATOM 2085 C CA . PRO A 1 267 ? 7.038 -4.811 -22.301 1.00 85.44 267 PRO A CA 1
ATOM 2086 C C . PRO A 1 267 ? 7.371 -5.158 -20.838 1.00 85.44 267 PRO A C 1
ATOM 2088 O O . PRO A 1 267 ? 6.480 -5.496 -20.060 1.00 85.44 267 PRO A O 1
ATOM 2091 N N . PHE A 1 268 ? 8.651 -5.105 -20.472 1.00 83.75 268 PHE A N 1
ATOM 2092 C CA . PHE A 1 268 ? 9.172 -5.408 -19.146 1.00 83.75 268 PHE A CA 1
ATOM 2093 C C . PHE A 1 268 ? 9.784 -4.144 -18.548 1.00 83.75 268 PHE A C 1
ATOM 2095 O O . PHE A 1 268 ? 10.251 -3.263 -19.269 1.00 83.75 268 PHE A O 1
ATOM 2102 N N . PHE A 1 269 ? 9.814 -4.068 -17.224 1.00 77.00 269 PHE A N 1
ATOM 2103 C CA . PHE A 1 269 ? 10.624 -3.092 -16.509 1.00 77.00 269 PHE A CA 1
ATOM 2104 C C . PHE A 1 269 ? 11.622 -3.836 -15.628 1.00 77.00 269 PHE A C 1
ATOM 2106 O O . PHE A 1 269 ? 11.392 -4.982 -15.246 1.00 77.00 269 PHE A O 1
ATOM 2113 N N . ALA A 1 270 ? 12.735 -3.179 -15.328 1.00 78.75 270 ALA A N 1
ATOM 2114 C CA . ALA A 1 270 ? 13.723 -3.679 -14.390 1.00 78.75 270 ALA A CA 1
ATOM 2115 C C . ALA A 1 270 ? 13.782 -2.762 -13.169 1.00 78.75 270 ALA A C 1
ATOM 2117 O O . ALA A 1 270 ? 13.496 -1.562 -13.258 1.00 78.75 270 ALA A O 1
ATOM 2118 N N . ILE A 1 271 ? 14.161 -3.362 -12.045 1.00 80.62 271 ILE A N 1
ATOM 2119 C CA . ILE A 1 271 ? 14.310 -2.692 -10.760 1.00 80.62 271 ILE A CA 1
ATOM 2120 C C . ILE A 1 271 ? 15.802 -2.627 -10.443 1.00 80.62 271 ILE A C 1
ATOM 2122 O O . ILE A 1 271 ? 16.360 -3.602 -9.934 1.00 80.62 271 ILE A O 1
ATOM 2126 N N . PRO A 1 272 ? 16.500 -1.540 -10.805 1.00 79.50 272 PRO A N 1
ATOM 2127 C CA . PRO A 1 272 ? 17.882 -1.357 -10.405 1.00 79.50 272 PRO A CA 1
ATOM 2128 C C . PRO A 1 272 ? 17.987 -0.953 -8.935 1.00 79.50 272 PRO A C 1
ATOM 2130 O O . PRO A 1 272 ? 17.108 -0.298 -8.371 1.00 79.50 272 PRO A O 1
ATOM 2133 N N . THR A 1 273 ? 19.144 -1.257 -8.360 1.00 78.38 273 THR A N 1
ATOM 2134 C CA . THR A 1 273 ? 19.613 -0.615 -7.135 1.00 78.38 273 THR A CA 1
ATOM 2135 C C . THR A 1 273 ? 20.429 0.629 -7.495 1.00 78.38 273 THR A C 1
ATOM 2137 O O . THR A 1 273 ? 21.380 0.549 -8.274 1.00 78.38 273 THR A O 1
ATOM 2140 N N . HIS A 1 274 ? 20.100 1.782 -6.919 1.00 75.06 274 HIS A N 1
ATOM 2141 C CA . HIS A 1 274 ? 20.832 3.037 -7.075 1.00 75.06 274 HIS A CA 1
ATOM 2142 C C . HIS A 1 274 ? 20.944 3.747 -5.728 1.00 75.06 274 HIS A C 1
ATOM 2144 O O . HIS A 1 274 ? 19.940 4.175 -5.174 1.00 75.06 274 HIS A O 1
ATOM 2150 N N . GLN A 1 275 ? 22.170 3.912 -5.225 1.00 62.00 275 GLN A N 1
ATOM 2151 C CA . GLN A 1 275 ? 22.454 4.586 -3.951 1.00 62.00 275 GLN A CA 1
ATOM 2152 C C . GLN A 1 275 ? 21.543 4.113 -2.802 1.00 62.00 275 GLN A C 1
ATOM 2154 O O . GLN A 1 275 ? 20.605 4.798 -2.432 1.00 62.00 275 GLN A O 1
ATOM 2159 N N . PRO A 1 276 ? 21.945 3.072 -2.073 1.00 74.94 276 PRO A N 1
ATOM 2160 C CA . PRO A 1 276 ? 21.105 1.952 -1.569 1.00 74.94 276 PRO A CA 1
ATOM 2161 C C . PRO A 1 276 ? 19.659 1.707 -2.059 1.00 74.94 276 PRO A C 1
ATOM 2163 O O . PRO A 1 276 ? 19.081 0.720 -1.613 1.00 74.94 276 PRO A O 1
ATOM 2166 N N . HIS A 1 277 ? 19.061 2.525 -2.925 1.00 75.38 277 HIS A N 1
ATOM 2167 C CA . HIS A 1 277 ? 17.623 2.484 -3.164 1.00 75.38 277 HIS A CA 1
ATOM 2168 C C . HIS A 1 277 ? 17.196 1.533 -4.281 1.00 75.38 277 HIS A C 1
ATOM 2170 O O . HIS A 1 277 ? 17.881 1.427 -5.297 1.00 75.38 277 HIS A O 1
ATOM 2176 N N . LEU A 1 278 ? 16.035 0.894 -4.134 1.00 75.31 278 LEU A N 1
ATOM 2177 C CA . LEU A 1 278 ? 15.358 0.180 -5.220 1.00 75.31 278 LEU A CA 1
ATOM 2178 C C . LEU A 1 278 ? 14.464 1.139 -6.007 1.00 75.31 278 LEU A C 1
ATOM 2180 O O . LEU A 1 278 ? 13.632 1.852 -5.437 1.00 75.31 278 LEU A O 1
ATOM 2184 N N . LEU A 1 279 ? 14.629 1.153 -7.328 1.00 76.88 279 LEU A N 1
ATOM 2185 C CA . LEU A 1 279 ? 13.956 2.112 -8.200 1.00 76.88 279 LEU A CA 1
ATOM 2186 C C . LEU A 1 279 ? 13.236 1.425 -9.354 1.00 76.88 279 LEU A C 1
ATOM 2188 O O . LEU A 1 279 ? 13.670 0.375 -9.808 1.00 76.88 279 LEU A O 1
ATOM 2192 N N . THR A 1 280 ? 12.202 2.049 -9.912 1.00 71.50 280 THR A N 1
ATOM 2193 C CA . THR A 1 280 ? 11.751 1.716 -11.270 1.00 71.50 280 THR A CA 1
ATOM 2194 C C . THR A 1 280 ? 12.549 2.528 -12.281 1.00 71.50 280 THR A C 1
ATOM 2196 O O . THR A 1 280 ? 12.700 3.741 -12.111 1.00 71.50 280 THR A O 1
ATOM 2199 N N . LEU A 1 281 ? 12.983 1.900 -13.370 1.00 63.97 281 LEU A N 1
ATOM 2200 C CA . LEU A 1 281 ? 13.502 2.635 -14.523 1.00 63.97 281 LEU A CA 1
ATOM 2201 C C . LEU A 1 281 ? 12.374 3.368 -15.264 1.00 63.97 281 LEU A C 1
ATOM 2203 O O . LEU A 1 281 ? 11.237 2.879 -15.286 1.00 63.97 281 LEU A O 1
ATOM 2207 N N . PRO A 1 282 ? 12.668 4.493 -15.939 1.00 54.44 282 PRO A N 1
ATOM 2208 C CA . PRO A 1 282 ? 11.733 5.079 -16.885 1.00 54.44 282 PRO A CA 1
ATOM 2209 C C . PRO A 1 282 ? 11.338 4.031 -17.926 1.00 54.44 282 PRO A C 1
ATOM 2211 O O . PRO A 1 282 ? 12.164 3.224 -18.358 1.00 54.44 282 PRO A O 1
ATOM 2214 N N . ARG A 1 283 ? 10.091 4.073 -18.405 1.00 50.09 283 ARG A N 1
ATOM 2215 C CA . ARG A 1 283 ? 9.644 3.280 -19.568 1.00 50.09 283 ARG A CA 1
ATOM 2216 C C . ARG A 1 283 ? 10.247 3.801 -20.886 1.00 50.09 283 ARG A C 1
ATOM 2218 O O . ARG A 1 283 ? 9.529 3.976 -21.869 1.00 50.09 283 ARG A O 1
ATOM 2225 N N . SER A 1 284 ? 11.533 4.115 -20.908 1.00 37.91 284 SER A N 1
ATOM 2226 C CA . SER A 1 284 ? 12.277 4.517 -22.097 1.00 37.91 284 SER A CA 1
ATOM 2227 C C . SER A 1 284 ? 13.586 3.744 -22.126 1.00 37.91 284 SER A C 1
ATOM 2229 O O . SER A 1 284 ? 14.578 4.185 -21.548 1.00 37.91 284 SER A O 1
ATOM 2231 N N . TRP A 1 285 ? 13.533 2.590 -22.782 1.00 36.78 285 TRP A N 1
ATOM 2232 C CA . TRP A 1 285 ? 14.684 1.914 -23.361 1.00 36.78 285 TRP A CA 1
ATOM 2233 C C . TRP A 1 285 ? 14.450 1.884 -24.862 1.00 36.78 285 TRP A C 1
ATOM 2235 O O . TRP A 1 285 ? 13.388 1.348 -25.249 1.00 36.78 285 TRP A O 1
#